Protein AF-A0A6V8CST9-F1 (afdb_monomer_lite)

Structure (mmCIF, N/CA/C/O backbone):
data_AF-A0A6V8CST9-F1
#
_entry.id   AF-A0A6V8CST9-F1
#
loop_
_atom_site.group_PDB
_atom_site.id
_atom_site.type_symbol
_atom_site.label_atom_id
_atom_site.label_alt_id
_atom_site.label_comp_id
_atom_site.label_asym_id
_atom_site.label_entity_id
_atom_site.label_seq_id
_atom_site.pdbx_PDB_ins_code
_atom_site.Cartn_x
_atom_site.Cartn_y
_atom_site.Cartn_z
_atom_site.occupancy
_atom_site.B_iso_or_equiv
_atom_site.auth_seq_id
_atom_site.auth_comp_id
_atom_site.auth_asym_id
_atom_site.auth_atom_id
_atom_site.pdbx_PDB_model_num
ATOM 1 N N . MET A 1 1 ? 40.196 6.735 122.587 1.00 48.06 1 MET A N 1
ATOM 2 C CA . MET A 1 1 ? 39.809 7.850 121.692 1.00 48.06 1 MET A CA 1
ATOM 3 C C . MET A 1 1 ? 38.686 8.6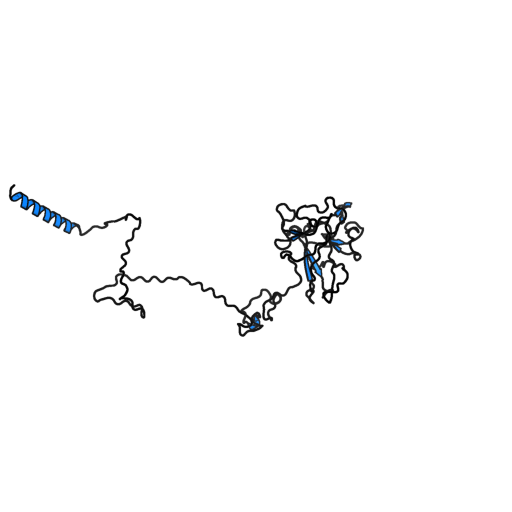22 122.361 1.00 48.06 1 MET A C 1
ATOM 5 O O . MET A 1 1 ? 37.731 8.008 122.813 1.00 48.06 1 MET A O 1
ATOM 9 N N . THR A 1 2 ? 38.865 9.926 122.544 1.00 44.16 2 THR A N 1
ATOM 10 C CA . THR A 1 2 ? 38.036 10.793 123.392 1.00 44.16 2 THR A CA 1
ATOM 11 C C . THR A 1 2 ? 36.624 11.016 122.828 1.00 44.16 2 THR A C 1
ATOM 13 O O . THR A 1 2 ? 36.423 11.112 121.614 1.00 44.16 2 THR A O 1
ATOM 16 N N . SER A 1 3 ? 35.656 11.134 123.746 1.00 54.56 3 SER A N 1
ATOM 17 C CA . SER A 1 3 ? 34.222 11.428 123.539 1.00 54.56 3 SER A CA 1
ATOM 18 C C . SER A 1 3 ? 33.942 12.682 122.678 1.00 54.56 3 SER A C 1
ATOM 20 O O . SER A 1 3 ? 32.888 12.801 122.057 1.00 54.56 3 SER A O 1
ATOM 22 N N . GLU A 1 4 ? 34.918 13.581 122.525 1.00 52.72 4 GLU A N 1
ATOM 23 C CA . GLU A 1 4 ? 34.834 14.741 121.624 1.00 52.72 4 GLU A CA 1
ATOM 24 C C . GLU A 1 4 ? 34.846 14.392 120.124 1.00 52.72 4 GLU A C 1
ATOM 26 O O . GLU A 1 4 ? 34.298 15.140 119.312 1.00 52.72 4 GLU A O 1
ATOM 31 N N . SER A 1 5 ? 35.423 13.252 119.730 1.00 52.09 5 SER A N 1
ATOM 32 C CA . SER A 1 5 ? 35.530 12.870 118.311 1.00 52.09 5 SER A CA 1
ATOM 33 C C . SER A 1 5 ? 34.214 12.351 117.717 1.00 52.09 5 SER A C 1
ATOM 35 O O . SER A 1 5 ? 33.948 12.566 116.539 1.00 52.09 5 SER A O 1
ATOM 37 N N . ILE A 1 6 ? 33.338 11.751 118.530 1.00 53.97 6 ILE A N 1
ATOM 38 C CA . ILE A 1 6 ? 32.062 11.171 118.071 1.00 53.97 6 ILE A CA 1
ATOM 39 C C . ILE A 1 6 ? 30.981 12.257 117.895 1.00 53.97 6 ILE A C 1
ATOM 41 O O . ILE A 1 6 ? 30.133 12.155 117.007 1.00 53.97 6 ILE A O 1
ATOM 45 N N . ASN A 1 7 ? 31.039 13.340 118.683 1.00 55.22 7 ASN A N 1
ATOM 46 C CA . ASN A 1 7 ? 30.091 14.458 118.589 1.00 55.22 7 ASN A CA 1
ATOM 47 C C . ASN A 1 7 ? 30.422 15.461 117.467 1.00 55.22 7 ASN A C 1
ATOM 49 O O . ASN A 1 7 ? 29.513 16.125 116.965 1.00 55.22 7 ASN A O 1
ATOM 53 N N . ARG A 1 8 ? 31.684 15.544 117.015 1.00 55.22 8 ARG A N 1
ATOM 54 C CA . ARG A 1 8 ? 32.046 16.303 115.803 1.00 55.22 8 ARG A CA 1
ATOM 55 C C . ARG A 1 8 ? 31.490 15.640 114.543 1.00 55.22 8 ARG A C 1
ATOM 57 O O . ARG A 1 8 ? 30.828 16.314 113.766 1.00 55.22 8 ARG A O 1
ATOM 64 N N . THR A 1 9 ? 31.639 14.325 114.391 1.00 56.34 9 THR A N 1
ATOM 65 C CA . THR A 1 9 ? 31.214 13.600 113.179 1.00 56.34 9 THR A CA 1
ATOM 66 C C . THR A 1 9 ? 29.699 13.662 112.941 1.00 56.34 9 THR A C 1
ATOM 68 O O . THR A 1 9 ? 29.263 13.861 111.808 1.00 56.34 9 THR A O 1
ATOM 71 N N . LYS A 1 10 ? 28.878 13.585 114.001 1.00 55.50 10 LYS A N 1
ATOM 72 C CA . LYS A 1 10 ? 27.409 13.696 113.888 1.00 55.50 10 LYS A CA 1
ATOM 73 C C . LYS A 1 10 ? 26.934 15.123 113.572 1.00 55.50 10 LYS A C 1
ATOM 75 O O . LYS A 1 10 ? 26.007 15.288 112.783 1.00 55.50 10 LYS A O 1
ATOM 80 N N . ARG A 1 11 ? 27.589 16.157 114.122 1.00 56.59 11 ARG A N 1
ATOM 81 C CA . ARG A 1 11 ? 27.298 17.570 113.796 1.00 56.59 11 ARG A CA 1
ATOM 82 C C . ARG A 1 11 ? 27.725 17.940 112.375 1.00 56.59 11 ARG A C 1
ATOM 84 O O . ARG A 1 11 ? 26.98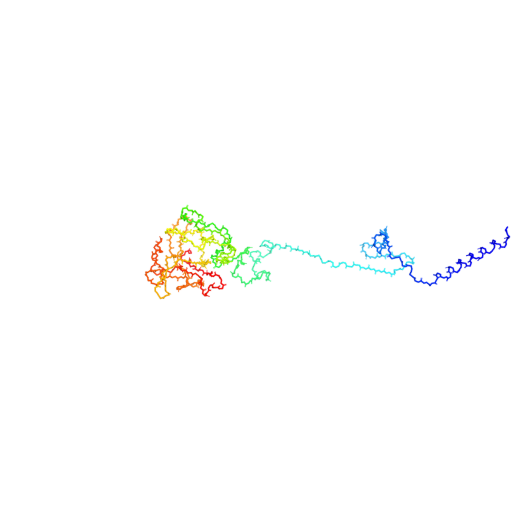2 18.645 111.702 1.00 56.59 11 ARG A O 1
ATOM 91 N N . THR A 1 12 ? 28.864 17.441 111.895 1.00 59.19 12 THR A N 1
ATOM 92 C CA . THR A 1 12 ? 29.314 17.683 110.515 1.00 59.19 12 THR A CA 1
ATOM 93 C C . THR A 1 12 ? 28.380 17.022 109.498 1.00 59.19 12 THR A C 1
ATOM 95 O O . THR A 1 12 ? 28.031 17.658 108.510 1.00 59.19 12 THR A O 1
ATOM 98 N N . MET A 1 13 ? 27.887 15.804 109.760 1.00 56.94 13 MET A N 1
ATOM 99 C CA . MET A 1 13 ? 26.934 15.143 108.855 1.00 56.94 13 MET A CA 1
ATOM 100 C C . MET A 1 13 ? 25.557 15.813 108.810 1.00 56.94 13 MET A C 1
ATOM 102 O O . MET A 1 13 ? 24.991 15.939 107.728 1.00 56.94 13 MET A O 1
ATOM 106 N N . ALA A 1 14 ? 25.037 16.304 109.939 1.00 57.44 14 ALA A N 1
ATOM 107 C CA . ALA A 1 14 ? 23.767 17.033 109.952 1.00 57.44 14 ALA A CA 1
ATOM 108 C C . ALA A 1 14 ? 23.860 18.378 109.206 1.00 57.44 14 ALA A C 1
ATOM 110 O O . ALA A 1 14 ? 22.944 18.732 108.469 1.00 57.44 14 ALA A O 1
ATOM 111 N N . ILE A 1 15 ? 24.978 19.105 109.334 1.00 67.56 15 ILE A N 1
ATOM 112 C CA . ILE A 1 15 ? 25.201 20.366 108.605 1.00 67.56 15 ILE A CA 1
ATOM 113 C C . ILE A 1 15 ? 25.351 20.111 107.099 1.00 67.56 15 ILE A C 1
ATOM 115 O O . ILE A 1 15 ? 24.770 20.849 106.309 1.00 67.56 15 ILE A O 1
ATOM 119 N N . VAL A 1 16 ? 26.054 19.044 106.696 1.00 65.94 16 VAL A N 1
ATOM 120 C CA . VAL A 1 16 ? 26.186 18.658 105.280 1.00 65.94 16 VAL A CA 1
ATOM 121 C C . VAL A 1 16 ? 24.835 18.251 104.683 1.00 65.94 16 VAL A C 1
ATOM 123 O O . VAL A 1 16 ? 24.501 18.737 103.609 1.00 65.94 16 VAL A O 1
ATOM 126 N N . LEU A 1 17 ? 24.018 17.444 105.376 1.00 60.03 17 LEU A N 1
ATOM 127 C CA . LEU A 1 17 ? 22.679 17.073 104.887 1.00 60.03 17 LEU A CA 1
ATOM 128 C C . LEU A 1 17 ? 21.719 18.268 104.821 1.00 60.03 17 LEU A C 1
ATOM 130 O O . LEU A 1 17 ? 20.927 18.366 103.889 1.00 60.03 17 LEU A O 1
ATOM 134 N N . THR A 1 18 ? 21.799 19.190 105.782 1.00 64.62 18 THR A N 1
ATOM 135 C CA . THR A 1 18 ? 20.939 20.382 105.801 1.00 64.62 18 THR A CA 1
ATOM 136 C C . THR A 1 18 ? 21.358 21.376 104.713 1.00 64.62 18 THR A C 1
ATOM 138 O O . THR A 1 18 ? 20.489 21.921 104.041 1.00 64.62 18 THR A O 1
ATOM 141 N N . MET A 1 19 ? 22.664 21.553 104.449 1.00 59.41 19 MET A N 1
ATOM 142 C CA . MET A 1 19 ? 23.135 22.299 103.271 1.00 59.41 19 MET A CA 1
ATOM 143 C C . MET A 1 19 ? 22.729 21.620 101.957 1.00 59.41 19 MET A C 1
ATOM 145 O O . MET A 1 19 ? 22.336 22.323 101.037 1.00 59.41 19 MET A O 1
ATOM 149 N N . LEU A 1 20 ? 22.761 20.285 101.878 1.00 54.06 20 LEU A N 1
ATOM 150 C CA . LEU A 1 20 ? 22.363 19.530 100.683 1.00 54.06 20 LEU A CA 1
ATOM 151 C C . LEU A 1 20 ? 20.861 19.662 100.373 1.00 54.06 20 LEU A C 1
ATOM 153 O O . LEU A 1 20 ? 20.488 19.747 99.209 1.00 54.06 20 LEU A O 1
ATOM 157 N N . MET A 1 21 ? 19.998 19.732 101.393 1.00 59.66 21 MET A N 1
ATOM 158 C CA . MET A 1 21 ? 18.563 19.990 101.193 1.00 59.66 21 MET A CA 1
ATOM 159 C C . MET A 1 21 ? 18.255 21.467 100.891 1.00 59.66 21 MET A C 1
ATOM 161 O O . MET A 1 21 ? 17.307 21.749 100.164 1.00 59.66 21 MET A O 1
ATOM 165 N N . LEU A 1 22 ? 19.061 22.411 101.393 1.00 54.25 22 LEU A N 1
ATOM 166 C CA . LEU A 1 22 ? 18.908 23.849 101.119 1.00 54.25 22 LEU A CA 1
ATOM 167 C C . LEU A 1 22 ? 19.475 24.292 99.757 1.00 54.25 22 LEU A C 1
ATOM 169 O O . LEU A 1 22 ? 19.046 25.326 99.255 1.00 54.25 22 LEU A O 1
ATOM 173 N N . THR A 1 23 ? 20.387 23.531 99.139 1.00 54.75 23 THR A N 1
ATOM 174 C CA . THR A 1 23 ? 20.917 23.810 97.785 1.00 54.75 23 THR A CA 1
ATOM 175 C C . THR A 1 23 ? 20.200 23.057 96.662 1.00 54.75 23 THR A C 1
ATOM 177 O O . THR A 1 23 ? 20.477 23.310 95.493 1.00 54.75 23 THR A O 1
ATOM 180 N N . MET A 1 24 ? 19.258 22.163 96.982 1.00 55.84 24 MET A N 1
ATOM 181 C CA . MET A 1 24 ? 18.428 21.470 95.983 1.00 55.84 24 MET A CA 1
ATOM 182 C C . MET A 1 24 ? 17.217 22.285 95.505 1.00 55.84 24 MET A C 1
ATOM 184 O O . MET A 1 24 ? 16.547 21.896 94.551 1.00 55.84 24 MET A O 1
ATOM 188 N N . GLY A 1 25 ? 16.965 23.450 96.104 1.00 55.19 25 GLY A N 1
ATOM 189 C CA . GLY A 1 25 ? 16.142 24.488 95.496 1.00 55.19 25 GLY A CA 1
ATOM 190 C C . GLY A 1 25 ? 17.010 25.370 94.603 1.00 55.19 25 GLY A C 1
ATOM 191 O O . GLY A 1 25 ? 17.873 26.072 95.116 1.00 55.19 25 GLY A O 1
ATOM 192 N N . LEU A 1 26 ? 16.725 25.380 93.296 1.00 46.31 26 LEU A N 1
ATOM 193 C CA . LEU A 1 26 ? 17.373 26.175 92.238 1.00 46.31 26 LEU A CA 1
ATOM 194 C C . LEU A 1 26 ? 18.657 25.565 91.646 1.00 46.31 26 LEU A C 1
ATOM 196 O O . LEU A 1 26 ? 19.763 26.031 91.893 1.00 46.31 26 LEU A O 1
ATOM 200 N N . SER A 1 27 ? 18.523 24.604 90.735 1.00 39.34 27 SER A N 1
ATOM 201 C CA . SER A 1 27 ? 19.114 24.754 89.395 1.00 39.34 27 SER A CA 1
ATOM 202 C C . SER A 1 27 ? 18.738 23.601 88.476 1.00 39.34 27 SER A C 1
ATOM 204 O O . SER A 1 27 ? 18.463 22.478 88.883 1.00 39.34 27 SER A O 1
ATOM 206 N N . GLN A 1 28 ? 18.647 23.985 87.214 1.00 33.75 28 GLN A N 1
ATOM 207 C CA . GLN A 1 28 ? 18.169 23.236 86.076 1.00 33.75 28 GLN A CA 1
ATOM 208 C C . GLN A 1 28 ? 19.079 22.055 85.718 1.00 33.75 28 GLN A C 1
ATOM 210 O O . GLN A 1 28 ? 20.279 22.071 85.977 1.00 33.75 28 GLN A O 1
ATOM 215 N N . ALA A 1 29 ? 18.477 21.121 84.981 1.00 34.50 29 ALA A N 1
ATOM 216 C CA . ALA A 1 29 ? 19.130 20.238 84.022 1.00 34.50 29 ALA A CA 1
ATOM 217 C C . ALA A 1 29 ? 20.078 19.172 84.598 1.00 34.50 29 ALA A C 1
ATOM 219 O O . ALA A 1 29 ? 21.288 19.201 84.393 1.00 34.50 29 ALA A O 1
ATOM 220 N N . ALA A 1 30 ? 19.499 18.112 85.167 1.00 32.28 30 ALA A N 1
ATOM 221 C CA . ALA A 1 30 ? 20.070 16.787 84.941 1.00 32.28 30 ALA A CA 1
ATOM 222 C C . ALA A 1 30 ? 19.689 16.356 83.514 1.00 32.28 30 ALA A C 1
ATOM 224 O O . ALA A 1 30 ? 18.618 15.804 83.272 1.00 32.28 30 ALA A O 1
ATOM 225 N N . SER A 1 31 ? 20.547 16.687 82.548 1.00 34.91 31 SER A N 1
ATOM 226 C CA . SER A 1 31 ? 20.454 16.184 81.180 1.00 34.91 31 SER A CA 1
ATOM 227 C C . SER A 1 31 ? 20.944 14.735 81.143 1.00 34.91 31 SER A C 1
ATOM 229 O O . SER A 1 31 ? 22.144 14.483 81.261 1.00 34.91 31 SER A O 1
ATOM 231 N N . VAL A 1 32 ? 20.033 13.781 80.965 1.00 38.66 32 VAL A N 1
ATOM 232 C CA . VAL A 1 32 ? 20.377 12.406 80.577 1.00 38.66 32 VAL A CA 1
ATOM 233 C C . VAL A 1 32 ? 20.316 12.360 79.055 1.00 38.66 32 VAL A C 1
ATOM 235 O O . VAL A 1 32 ? 19.235 12.369 78.478 1.00 38.66 32 VAL A O 1
ATOM 238 N N . SER A 1 33 ? 21.473 12.407 78.395 1.00 44.94 33 SER A N 1
ATOM 239 C CA . SER A 1 33 ? 21.559 12.588 76.942 1.00 44.94 33 SER A CA 1
ATOM 240 C C . SER A 1 33 ? 21.882 11.322 76.148 1.00 44.94 33 SER A C 1
ATOM 242 O O . SER A 1 33 ? 22.157 11.446 74.963 1.00 44.94 33 SER A O 1
ATOM 244 N N . THR A 1 34 ? 21.843 10.112 76.722 1.00 44.41 34 THR A N 1
ATOM 245 C CA . THR A 1 34 ? 21.913 8.860 75.931 1.00 44.41 34 THR A CA 1
ATOM 246 C C . THR A 1 34 ? 21.569 7.609 76.749 1.00 44.41 34 THR A C 1
ATOM 248 O O . THR A 1 34 ? 22.134 7.379 77.815 1.00 44.41 34 THR A O 1
ATOM 251 N N . TYR A 1 35 ? 20.694 6.758 76.205 1.00 45.81 35 TYR A N 1
ATOM 252 C CA . TYR A 1 35 ? 20.536 5.351 76.597 1.00 45.81 35 TYR A CA 1
ATOM 253 C C . TYR A 1 35 ? 21.259 4.450 75.579 1.00 45.81 35 TYR A C 1
ATOM 255 O O . TYR A 1 35 ? 21.426 4.826 74.417 1.00 45.81 35 TYR A O 1
ATOM 263 N N . SER A 1 36 ? 21.700 3.257 75.995 1.00 50.22 36 SER A N 1
ATOM 264 C CA . SER A 1 36 ? 22.625 2.377 75.249 1.00 50.22 36 SER A CA 1
ATOM 265 C C . SER A 1 36 ? 22.061 1.708 73.981 1.00 50.22 36 SER A C 1
ATOM 267 O O . SER A 1 36 ? 22.698 0.813 73.433 1.00 50.22 36 SER A O 1
ATOM 269 N N . ASN A 1 37 ? 20.896 2.135 73.493 1.00 50.56 37 ASN A N 1
ATOM 270 C CA . ASN A 1 37 ? 20.314 1.744 72.204 1.00 50.56 37 ASN A CA 1
ATOM 271 C C . ASN A 1 37 ? 19.915 2.947 71.316 1.00 50.56 37 ASN A C 1
ATOM 273 O O . ASN A 1 37 ? 19.242 2.759 70.307 1.00 50.56 37 ASN A O 1
ATOM 277 N N . GLY A 1 38 ? 20.347 4.172 71.647 1.00 48.84 38 GLY A N 1
ATOM 278 C CA . GLY A 1 38 ? 20.251 5.324 70.739 1.00 48.84 38 GLY A CA 1
ATOM 279 C C . GLY A 1 38 ? 18.854 5.931 70.552 1.00 48.84 38 GLY A C 1
ATOM 280 O O . GLY A 1 38 ? 18.648 6.669 69.594 1.00 48.84 38 GLY A O 1
ATOM 281 N N . GLN A 1 39 ? 17.903 5.669 71.449 1.00 43.84 39 GLN A N 1
ATOM 282 C CA . GLN A 1 39 ? 16.589 6.329 71.463 1.00 43.84 39 GLN A CA 1
ATOM 283 C C . GLN A 1 39 ? 16.514 7.338 72.624 1.00 43.84 39 GLN A C 1
ATOM 285 O O . GLN A 1 39 ? 17.000 7.070 73.723 1.00 43.84 39 GLN A O 1
ATOM 290 N N . SER A 1 40 ? 15.919 8.513 72.382 1.00 43.75 40 SER A N 1
ATOM 291 C CA . SER A 1 40 ? 15.806 9.623 73.347 1.00 43.75 40 SER A CA 1
ATOM 292 C C . SER A 1 40 ? 14.411 9.752 73.974 1.00 43.75 40 SER A C 1
ATOM 294 O O . SER A 1 40 ? 14.029 10.843 74.396 1.00 43.75 40 SER A O 1
ATOM 296 N N . GLN A 1 41 ? 13.625 8.673 74.008 1.00 39.59 41 GLN A N 1
ATOM 297 C CA . GLN A 1 41 ? 12.254 8.703 74.514 1.00 39.59 41 GLN A CA 1
ATOM 298 C C . GLN A 1 41 ? 11.956 7.451 75.347 1.00 39.59 41 GLN A C 1
ATOM 300 O O . GLN A 1 41 ? 12.183 6.332 74.898 1.00 39.59 41 GLN A O 1
ATOM 305 N N . ALA A 1 42 ? 11.442 7.654 76.561 1.00 44.22 42 ALA A N 1
ATOM 306 C CA . ALA A 1 42 ? 10.754 6.629 77.335 1.00 44.22 42 ALA A CA 1
ATOM 307 C C . ALA A 1 42 ? 9.256 6.939 77.252 1.00 44.22 42 ALA A C 1
ATOM 309 O O . ALA A 1 42 ? 8.823 8.007 77.683 1.00 44.22 42 ALA A O 1
ATOM 310 N N . ILE A 1 43 ? 8.482 6.033 76.661 1.00 40.53 43 ILE A N 1
ATOM 311 C CA . ILE A 1 43 ? 7.022 6.079 76.704 1.00 40.53 43 ILE A CA 1
ATOM 312 C C . ILE A 1 43 ? 6.620 5.262 77.931 1.00 40.53 43 ILE A C 1
ATOM 314 O O . ILE A 1 43 ? 6.881 4.063 77.989 1.00 40.53 43 ILE A O 1
ATOM 318 N N . VAL A 1 44 ? 6.053 5.924 78.940 1.00 39.59 44 VAL A N 1
ATOM 319 C CA . VAL A 1 44 ? 5.342 5.237 80.022 1.00 39.59 44 VAL A CA 1
ATOM 320 C C . VAL A 1 44 ? 3.910 5.082 79.540 1.00 39.59 44 VAL A C 1
ATOM 322 O O . VAL A 1 44 ? 3.134 6.034 79.565 1.00 39.59 44 VAL A O 1
ATOM 325 N N . GLU A 1 45 ? 3.597 3.899 79.030 1.00 40.75 45 GLU A N 1
ATOM 326 C CA . GLU A 1 45 ? 2.242 3.521 78.656 1.00 40.75 45 GLU A CA 1
ATOM 327 C C . GLU A 1 45 ? 1.527 3.011 79.912 1.00 40.75 45 GLU A C 1
ATOM 329 O O . GLU A 1 45 ? 1.979 2.069 80.567 1.00 40.75 45 GLU A O 1
ATOM 334 N N . LEU A 1 46 ? 0.452 3.698 80.302 1.00 39.25 46 LEU A N 1
ATOM 335 C CA . LEU A 1 46 ? -0.458 3.222 81.339 1.00 39.25 46 LEU A CA 1
ATOM 336 C C . LEU A 1 46 ? -1.379 2.187 80.692 1.00 39.25 46 LEU A C 1
ATOM 338 O O . LEU A 1 46 ? -2.423 2.526 80.140 1.00 39.25 46 LEU A O 1
ATOM 342 N N . ASP A 1 47 ? -0.952 0.931 80.740 1.00 43.25 47 ASP A N 1
ATOM 343 C CA . ASP A 1 47 ? -1.688 -0.223 80.227 1.00 43.25 47 ASP A CA 1
ATOM 344 C C . ASP A 1 47 ? -2.808 -0.627 81.208 1.00 43.25 47 ASP A C 1
ATOM 346 O O . ASP A 1 47 ? -2.728 -1.645 81.890 1.00 43.25 47 ASP A O 1
ATOM 350 N N . ASP A 1 48 ? -3.813 0.243 81.365 1.00 47.47 48 ASP A N 1
ATOM 351 C CA . ASP A 1 48 ? -5.168 -0.147 81.785 1.00 47.47 48 ASP A CA 1
ATOM 352 C C . ASP A 1 48 ? -6.194 0.940 81.405 1.00 47.47 48 ASP A C 1
ATOM 354 O O . ASP A 1 48 ? -6.723 1.682 82.237 1.00 47.47 48 ASP A O 1
ATOM 358 N N . SER A 1 49 ? -6.477 1.070 80.106 1.00 46.59 49 SER A N 1
ATOM 359 C CA . SER A 1 49 ? -7.520 1.972 79.594 1.00 46.59 49 SER A CA 1
ATOM 360 C C . SER A 1 49 ? -8.931 1.377 79.687 1.00 46.59 49 SER A C 1
ATOM 362 O O . SER A 1 49 ? -9.873 1.944 79.129 1.00 46.59 49 SER A O 1
ATOM 364 N N . SER A 1 50 ? -9.100 0.217 80.329 1.00 48.84 50 SER A N 1
ATOM 365 C CA . SER A 1 50 ? -10.328 -0.571 80.191 1.00 48.84 50 SER A CA 1
ATOM 366 C C . SER A 1 50 ? -11.536 0.014 80.936 1.00 48.84 50 SER A C 1
ATOM 368 O O . SER A 1 50 ? -12.666 -0.358 80.630 1.00 48.84 50 SER A O 1
ATOM 370 N N . ASN A 1 51 ? -11.335 0.984 81.839 1.00 48.91 51 ASN A N 1
ATOM 371 C CA . ASN A 1 51 ? -12.405 1.494 82.708 1.00 48.91 51 ASN A CA 1
ATOM 372 C C . ASN A 1 51 ? -12.776 2.979 82.526 1.00 48.91 51 ASN A C 1
ATOM 374 O O . ASN A 1 51 ? -13.616 3.472 83.276 1.00 48.91 51 ASN A O 1
ATOM 378 N N . TYR A 1 52 ? -12.209 3.697 81.547 1.00 48.72 52 TYR A N 1
ATOM 379 C CA . TYR A 1 52 ? -12.423 5.156 81.413 1.00 48.72 52 TYR A CA 1
ATOM 380 C C . TYR A 1 52 ? -13.020 5.616 80.076 1.00 48.72 52 TYR A C 1
ATOM 382 O O . TYR A 1 52 ? -13.124 6.818 79.833 1.00 48.72 52 TYR A O 1
ATOM 390 N N . LEU A 1 53 ? -13.423 4.684 79.211 1.00 49.88 53 LEU A N 1
ATOM 391 C CA . LEU A 1 53 ? -13.980 4.978 77.891 1.00 49.88 53 LEU A CA 1
ATOM 392 C C . LEU A 1 53 ? -15.475 4.649 77.850 1.00 49.88 53 LEU A C 1
ATOM 394 O O . LEU A 1 53 ? -15.861 3.481 77.829 1.00 49.88 53 LEU A O 1
ATOM 398 N N . ASP A 1 54 ? -16.321 5.678 77.773 1.00 51.53 54 ASP A N 1
ATOM 399 C CA . ASP A 1 54 ? -17.692 5.511 77.289 1.00 51.53 54 ASP A CA 1
ATOM 400 C C . ASP A 1 54 ? -17.681 5.503 75.752 1.00 51.53 54 ASP A C 1
ATOM 402 O O . ASP A 1 54 ? -17.575 6.543 75.096 1.00 51.53 54 ASP A O 1
ATOM 406 N N . SER A 1 55 ? -17.808 4.306 75.176 1.00 53.81 55 SER A N 1
ATOM 407 C CA . SER A 1 55 ? -17.844 4.077 73.723 1.00 53.81 55 SER A CA 1
ATOM 408 C C . SER A 1 55 ? -19.065 4.676 73.012 1.00 53.81 55 SER A C 1
ATOM 410 O O . SER A 1 55 ? -19.101 4.681 71.783 1.00 53.81 55 SER A O 1
ATOM 412 N N . THR A 1 56 ? -20.052 5.196 73.750 1.00 52.97 56 THR A N 1
ATOM 413 C CA . THR A 1 56 ? -21.288 5.746 73.175 1.00 52.97 56 THR A CA 1
ATOM 414 C C . THR A 1 56 ? -21.256 7.270 73.075 1.00 52.97 56 THR A C 1
ATOM 416 O O . THR A 1 56 ? -21.760 7.827 72.102 1.00 52.97 56 THR A O 1
ATOM 419 N N . SER A 1 57 ? -20.660 7.962 74.052 1.00 55.84 57 SER A N 1
ATOM 420 C CA . SER A 1 57 ? -20.612 9.435 74.079 1.00 55.84 57 SER A CA 1
ATOM 421 C C . SER A 1 57 ? -19.219 10.028 73.849 1.00 55.84 57 SER A C 1
ATOM 423 O O . SER A 1 57 ? -19.103 11.234 73.631 1.00 55.84 57 SER A O 1
ATOM 425 N N . GLY A 1 58 ? -18.160 9.210 73.900 1.00 52.09 58 GLY A N 1
ATOM 426 C CA . GLY A 1 58 ? -16.773 9.670 73.785 1.00 52.09 58 GLY A CA 1
ATOM 427 C C . GLY A 1 58 ? -16.311 10.547 74.956 1.00 52.09 58 GLY A C 1
ATOM 428 O O . GLY A 1 58 ? -15.288 11.221 74.847 1.00 52.09 58 GLY A O 1
ATOM 429 N N . SER A 1 59 ? -17.062 10.577 76.062 1.00 52.09 59 SER A N 1
ATOM 430 C CA . SER A 1 59 ? -16.713 11.348 77.254 1.00 52.09 59 SER A CA 1
ATOM 431 C C . SER A 1 59 ? -15.835 10.533 78.212 1.00 52.09 59 SER A C 1
ATOM 433 O O . SER A 1 59 ? -15.976 9.317 78.328 1.00 52.09 59 SER A O 1
ATOM 435 N N . ILE A 1 60 ? -14.905 11.213 78.890 1.00 56.59 60 ILE A N 1
ATOM 436 C CA . ILE A 1 60 ? -14.019 10.632 79.908 1.00 56.59 60 ILE A CA 1
ATOM 437 C C . ILE A 1 60 ? -14.407 11.250 81.252 1.00 56.59 60 ILE A C 1
ATOM 439 O O . ILE A 1 60 ? -14.400 12.475 81.394 1.00 56.59 60 ILE A O 1
ATOM 443 N N . LEU A 1 61 ? -14.758 10.414 82.234 1.00 55.16 61 LEU A N 1
ATOM 444 C CA . LEU A 1 61 ? -15.079 10.856 83.592 1.00 55.16 61 LEU A CA 1
ATOM 445 C C . LEU A 1 61 ? -13.829 10.752 84.473 1.00 55.16 61 LEU A C 1
ATOM 447 O O . LEU A 1 61 ? -13.256 9.671 84.605 1.00 55.16 61 LEU A O 1
ATOM 451 N N . LEU A 1 62 ? -13.415 11.861 85.087 1.00 54.62 62 LEU A N 1
ATOM 452 C CA . LEU A 1 62 ? -12.271 11.886 86.001 1.00 54.62 62 LEU A CA 1
ATOM 453 C C . LEU A 1 62 ? -12.729 11.795 87.466 1.00 54.62 62 LEU A C 1
ATOM 455 O O . LEU A 1 62 ? -13.750 12.396 87.811 1.00 54.62 62 LEU A O 1
ATOM 459 N N . PRO A 1 63 ? -11.991 11.082 88.337 1.00 57.88 63 PRO A N 1
ATOM 460 C CA . PRO A 1 63 ? -12.247 11.073 89.776 1.00 57.88 63 PRO A CA 1
ATOM 461 C C . PRO A 1 63 ? -12.124 12.466 90.415 1.00 57.88 63 PRO A C 1
ATOM 463 O O . PRO A 1 63 ? -11.412 13.344 89.925 1.00 57.88 63 PRO A O 1
ATOM 466 N N . GLU A 1 64 ? -12.804 12.664 91.544 1.00 50.41 64 GLU A N 1
ATOM 467 C CA . GLU A 1 64 ? -12.817 13.942 92.262 1.00 50.41 64 GLU A CA 1
ATOM 468 C C . GLU A 1 64 ? -11.405 14.300 92.775 1.00 50.41 64 GLU A C 1
ATOM 470 O O . GLU A 1 64 ? -10.803 13.547 93.539 1.00 50.41 64 GLU A O 1
ATOM 475 N N . GLY A 1 65 ? -10.867 15.449 92.343 1.00 60.50 65 GLY A N 1
ATOM 476 C CA . GLY A 1 65 ? -9.530 15.939 92.719 1.00 60.50 65 GLY A CA 1
ATOM 477 C C . GLY A 1 65 ? -8.455 15.862 91.623 1.00 60.50 65 GLY A C 1
ATOM 478 O O . GLY A 1 65 ? -7.381 16.436 91.800 1.00 60.50 65 GLY A O 1
ATOM 479 N N . GLU A 1 66 ? -8.738 15.230 90.483 1.00 56.31 66 GLU A N 1
ATOM 480 C CA . GLU A 1 66 ? -7.857 15.202 89.305 1.00 56.31 66 GLU A CA 1
ATOM 481 C C . GLU A 1 66 ? -8.096 16.430 88.397 1.00 56.31 66 GLU A C 1
ATOM 483 O O . GLU A 1 66 ? -9.216 16.930 88.281 1.00 56.31 66 GLU A O 1
ATOM 488 N N . THR A 1 67 ? -7.052 16.933 87.723 1.00 52.91 67 THR A N 1
ATOM 489 C CA . THR A 1 67 ? -7.168 18.034 86.741 1.00 52.91 67 THR A CA 1
ATOM 490 C C . THR A 1 67 ? -6.484 17.670 85.425 1.00 52.91 67 THR A C 1
ATOM 492 O O . THR A 1 67 ? -5.333 17.240 85.412 1.00 52.91 67 THR A O 1
ATOM 495 N N . VAL A 1 68 ? -7.184 17.866 84.300 1.00 53.69 68 VAL A N 1
ATOM 496 C CA . VAL A 1 68 ? -6.622 17.663 82.954 1.00 53.69 68 VAL A CA 1
ATOM 497 C C . VAL A 1 68 ? -5.560 18.726 82.697 1.00 53.69 68 VAL A C 1
ATOM 499 O O . VAL A 1 68 ? -5.884 19.905 82.560 1.00 53.69 68 VAL A O 1
ATOM 502 N N . ASN A 1 69 ? -4.293 18.323 82.619 1.00 52.34 69 ASN A N 1
ATOM 503 C CA . ASN A 1 69 ? -3.191 19.237 82.311 1.00 52.34 69 ASN A CA 1
ATOM 504 C C . ASN A 1 69 ? -2.940 19.388 80.797 1.00 52.34 69 ASN A C 1
ATOM 506 O O . ASN A 1 69 ? -2.419 20.417 80.372 1.00 52.34 69 ASN A O 1
ATOM 510 N N . ALA A 1 70 ? -3.348 18.411 79.982 1.00 45.41 70 ALA A N 1
ATOM 511 C CA . ALA A 1 70 ? -3.375 18.478 78.525 1.00 45.41 70 ALA A CA 1
ATOM 512 C C . ALA A 1 70 ? -4.351 17.436 77.952 1.00 45.41 70 ALA A C 1
ATOM 514 O O . ALA A 1 70 ? -4.473 16.334 78.480 1.00 45.41 70 ALA A O 1
ATOM 515 N N . ALA A 1 71 ? -5.010 17.772 76.843 1.00 48.62 71 ALA A N 1
ATOM 516 C CA . ALA A 1 71 ? -5.760 16.833 76.013 1.00 48.62 71 ALA A CA 1
ATOM 517 C C . ALA A 1 71 ? -5.346 17.046 74.552 1.00 48.62 71 ALA A C 1
ATOM 519 O O . ALA A 1 71 ? -5.268 18.186 74.094 1.00 48.62 71 ALA A O 1
ATOM 520 N N . ALA A 1 72 ? -5.064 15.964 73.828 1.00 43.50 72 ALA A N 1
ATOM 521 C CA . ALA A 1 72 ? -4.726 16.007 72.410 1.00 43.50 72 ALA A CA 1
ATOM 522 C C . ALA A 1 72 ? -5.594 15.002 71.645 1.00 43.50 72 ALA A C 1
ATOM 524 O O . ALA A 1 72 ? -5.722 13.851 72.051 1.00 43.50 72 ALA A O 1
ATOM 525 N N . MET A 1 73 ? -6.182 15.449 70.535 1.00 44.53 73 MET A N 1
ATOM 526 C CA . MET A 1 73 ? -6.934 14.618 69.596 1.00 44.53 73 MET A CA 1
ATOM 527 C C . MET A 1 73 ? -6.146 14.559 68.290 1.00 44.53 73 MET A C 1
ATOM 529 O O . MET A 1 73 ? -5.871 15.596 67.687 1.00 44.53 73 MET A O 1
ATOM 533 N N . VAL A 1 74 ? -5.787 13.358 67.846 1.00 44.12 74 VAL A N 1
ATOM 534 C CA . VAL A 1 74 ? -5.168 13.151 66.533 1.00 44.12 74 VAL A CA 1
ATOM 535 C C . VAL A 1 74 ? -6.263 12.700 65.574 1.00 44.12 74 VAL A C 1
ATOM 537 O O . VAL A 1 74 ? -6.699 11.553 65.614 1.00 44.12 74 VAL A O 1
ATOM 540 N N . VAL A 1 75 ? -6.740 13.615 64.728 1.00 44.28 75 VAL A N 1
ATOM 541 C CA . VAL A 1 75 ? -7.671 13.293 63.638 1.00 44.28 75 VAL A CA 1
ATOM 542 C C . VAL A 1 75 ? -6.841 12.901 62.422 1.00 44.28 75 VAL A C 1
ATOM 544 O O . VAL A 1 75 ? -6.235 13.753 61.776 1.00 44.28 75 VAL A O 1
ATOM 547 N N . GLY A 1 76 ? -6.782 11.606 62.116 1.00 39.88 76 GLY A N 1
ATOM 548 C CA . GLY A 1 76 ? -6.176 11.133 60.875 1.00 39.88 76 GLY A CA 1
ATOM 549 C C . GLY A 1 76 ? -7.044 11.527 59.680 1.00 39.88 76 GLY A C 1
ATOM 550 O O . GLY A 1 76 ? -8.138 11.000 59.518 1.00 39.88 76 GLY A O 1
ATOM 551 N N . THR A 1 77 ? -6.565 12.434 58.829 1.00 47.84 77 THR A N 1
ATOM 552 C CA . THR A 1 77 ? -7.218 12.805 57.560 1.00 47.84 77 THR A CA 1
ATOM 553 C C . THR A 1 77 ? -6.715 11.936 56.405 1.00 47.84 77 THR A C 1
ATOM 555 O O . THR A 1 77 ? -6.347 12.453 55.349 1.00 47.84 77 THR A O 1
ATOM 558 N N . GLN A 1 78 ? -6.624 10.619 56.603 1.00 41.84 78 GLN A N 1
ATOM 559 C CA . GLN A 1 78 ? -6.382 9.732 55.468 1.00 41.84 78 GLN A CA 1
ATOM 560 C C . GLN A 1 78 ? -7.649 9.723 54.613 1.00 41.84 78 GLN A C 1
ATOM 562 O O . GLN A 1 78 ? -8.721 9.347 55.084 1.00 41.84 78 GLN A O 1
ATOM 567 N N . TYR A 1 79 ? -7.533 10.197 53.374 1.00 45.09 79 TYR A N 1
ATOM 568 C CA . TYR A 1 79 ? -8.568 9.976 52.378 1.00 45.09 79 TYR A CA 1
ATOM 569 C C . TYR A 1 79 ? -8.546 8.488 52.016 1.00 45.09 79 TYR A C 1
ATOM 571 O O . TYR A 1 79 ? -7.486 7.890 51.834 1.00 45.09 79 TYR A O 1
ATOM 579 N N . LEU A 1 80 ? -9.726 7.883 51.978 1.00 43.19 80 LEU A N 1
ATOM 580 C CA . LEU A 1 80 ? -9.936 6.529 51.492 1.00 43.19 80 LEU A CA 1
ATOM 581 C C . LEU A 1 80 ? -10.319 6.689 50.018 1.00 43.19 80 LEU A C 1
ATOM 583 O O . LEU A 1 80 ? -11.400 7.197 49.725 1.00 43.19 80 LEU A O 1
ATOM 587 N N . GLU A 1 81 ? -9.420 6.347 49.094 1.00 41.50 81 GLU A N 1
ATOM 588 C CA . GLU A 1 81 ? -9.797 6.208 47.684 1.00 41.50 81 GLU A CA 1
ATOM 589 C C . GLU A 1 81 ? -10.705 4.981 47.568 1.00 41.50 81 GLU A C 1
ATOM 591 O O . GLU A 1 81 ? -10.265 3.838 47.682 1.00 41.50 81 GLU A O 1
ATOM 596 N N . TYR A 1 82 ? -12.004 5.234 47.423 1.00 38.03 82 TYR A N 1
ATOM 597 C CA . TYR A 1 82 ? -12.979 4.231 47.025 1.00 38.03 82 TYR A CA 1
ATOM 598 C C . TYR A 1 82 ? -13.044 4.251 45.500 1.00 38.03 82 TYR A C 1
ATOM 600 O O . TYR A 1 82 ? -13.666 5.140 44.920 1.00 38.03 82 TYR A O 1
ATOM 608 N N . ASP A 1 83 ? -12.357 3.310 44.858 1.00 35.62 83 ASP A N 1
ATOM 609 C CA . ASP A 1 83 ? -12.503 3.088 43.422 1.00 35.62 83 ASP A CA 1
ATOM 610 C C . ASP A 1 83 ? -13.767 2.240 43.213 1.00 35.62 83 ASP A C 1
ATOM 612 O O . ASP A 1 83 ? -13.805 1.059 43.573 1.00 35.62 83 ASP A O 1
ATOM 616 N N . ASN A 1 84 ? -14.843 2.871 42.732 1.00 49.66 84 ASN A N 1
ATOM 617 C CA . ASN A 1 84 ? -16.084 2.183 42.390 1.00 49.66 84 ASN A CA 1
ATOM 618 C C . ASN A 1 84 ? -16.136 1.952 40.882 1.00 49.66 84 ASN A C 1
ATOM 620 O O . ASN A 1 84 ? -16.205 2.903 40.104 1.00 49.66 84 ASN A O 1
ATOM 624 N N . TYR A 1 85 ? -16.159 0.688 40.473 1.00 45.09 85 TYR A N 1
ATOM 625 C CA . TYR A 1 85 ? -16.387 0.312 39.084 1.00 45.09 85 TYR A CA 1
ATOM 626 C C . TYR A 1 85 ? -17.881 0.068 38.874 1.00 45.09 85 TYR A C 1
ATOM 628 O O . TYR A 1 85 ? -18.363 -1.058 39.007 1.00 45.09 85 TYR A O 1
ATOM 636 N N . ASP A 1 86 ? -18.617 1.120 38.519 1.00 56.06 86 ASP A N 1
ATOM 637 C CA . ASP A 1 86 ? -20.008 0.983 38.092 1.00 56.06 86 ASP A CA 1
ATOM 638 C C . ASP A 1 86 ? -20.054 0.562 36.618 1.00 56.06 86 ASP A C 1
ATOM 640 O O . ASP A 1 86 ? -19.672 1.307 35.713 1.00 56.06 86 ASP A O 1
ATOM 644 N N . ARG A 1 87 ? -20.521 -0.664 36.362 1.00 57.00 87 ARG A N 1
ATOM 645 C CA . ARG A 1 87 ? -20.750 -1.159 35.002 1.00 57.00 87 ARG A CA 1
ATOM 646 C C . ARG A 1 87 ? -22.155 -0.774 34.541 1.00 57.00 87 ARG A C 1
ATOM 648 O O . ARG A 1 87 ? -23.153 -1.339 34.993 1.00 57.00 87 ARG A O 1
ATOM 655 N N . TYR A 1 88 ? -22.214 0.150 33.591 1.00 62.59 88 TYR A N 1
ATOM 656 C CA . TYR A 1 88 ? -23.441 0.510 32.894 1.00 62.59 88 TYR A CA 1
ATOM 657 C C . TYR A 1 88 ? -23.612 -0.374 31.650 1.00 62.59 88 TYR A C 1
ATOM 659 O O . TYR A 1 88 ? -22.731 -0.455 30.798 1.00 62.59 88 TYR A O 1
ATOM 667 N N . ASP A 1 89 ? -24.735 -1.077 31.586 1.00 64.56 89 ASP A N 1
ATOM 668 C CA . ASP A 1 89 ? -25.197 -1.930 30.493 1.00 64.56 89 ASP A CA 1
ATOM 669 C C . ASP A 1 89 ? -26.624 -1.468 30.146 1.00 64.56 89 ASP A C 1
ATOM 671 O O . ASP A 1 89 ? -27.329 -0.919 31.006 1.00 64.56 89 ASP A O 1
ATOM 675 N N . ALA A 1 90 ? -27.063 -1.686 28.907 1.00 63.41 90 ALA A N 1
ATOM 676 C CA . ALA A 1 90 ? -28.438 -1.457 28.471 1.00 63.41 90 ALA A CA 1
ATOM 677 C C . ALA A 1 90 ? -29.465 -2.095 29.429 1.00 63.41 90 ALA A C 1
ATOM 679 O O . ALA A 1 90 ? -30.557 -1.564 29.611 1.00 63.41 90 ALA A O 1
ATOM 680 N N . HIS A 1 91 ? -29.098 -3.184 30.114 1.00 64.25 91 HIS A N 1
ATOM 681 C CA . HIS A 1 91 ? -29.943 -3.829 31.124 1.00 64.25 91 HIS A CA 1
ATOM 682 C C . HIS A 1 91 ? -29.794 -3.278 32.553 1.00 64.25 91 HIS A C 1
ATOM 684 O O . HIS A 1 91 ? -30.682 -3.502 33.377 1.00 64.25 91 HIS A O 1
ATOM 690 N N . SER A 1 92 ? -28.687 -2.601 32.887 1.00 60.50 92 SER A N 1
ATOM 691 C CA . SER A 1 92 ? -28.437 -2.094 34.249 1.00 60.50 92 SER A CA 1
ATOM 692 C C . SER A 1 92 ? -28.964 -0.678 34.474 1.00 60.50 92 SER A C 1
ATOM 694 O O . SER A 1 92 ? -29.126 -0.249 35.617 1.00 60.50 92 SER A O 1
ATOM 696 N N . THR A 1 93 ? -29.303 0.029 33.398 1.00 65.25 93 THR A N 1
ATOM 697 C CA . THR A 1 93 ? -29.968 1.331 33.449 1.00 65.25 93 THR A CA 1
ATOM 698 C C . THR A 1 93 ? -31.383 1.215 32.899 1.00 65.25 93 THR A C 1
ATOM 700 O O . THR A 1 93 ? -31.633 0.482 31.948 1.00 65.25 93 THR A O 1
ATOM 703 N N . GLY A 1 94 ? -32.332 1.986 33.438 1.00 69.69 94 GLY A N 1
ATOM 704 C CA . GLY A 1 94 ? -33.684 2.085 32.864 1.00 69.69 94 GLY A CA 1
ATOM 705 C C . GLY A 1 94 ? -33.731 2.716 31.462 1.00 69.69 94 GLY A C 1
ATOM 706 O O . GLY A 1 94 ? -34.819 3.004 30.971 1.00 69.69 94 GLY A O 1
ATOM 707 N N . LEU A 1 95 ? -32.569 2.973 30.850 1.00 70.94 95 LEU A N 1
ATOM 708 C CA . LEU A 1 95 ? -32.396 3.618 29.553 1.00 70.94 95 LEU A CA 1
ATOM 709 C C . LEU A 1 95 ? -32.356 2.614 28.389 1.00 70.94 95 LEU A C 1
ATOM 711 O O . LEU A 1 95 ? -32.549 3.026 27.247 1.00 70.94 95 LEU A O 1
ATOM 715 N N . GLY A 1 96 ? -32.153 1.314 28.641 1.00 75.12 96 GLY A N 1
ATOM 716 C CA . GLY A 1 96 ? -32.185 0.302 27.581 1.00 75.12 96 GLY A CA 1
ATOM 717 C C . GLY A 1 96 ? -31.137 0.552 26.492 1.00 75.12 96 GLY A C 1
ATOM 718 O O . GLY A 1 96 ? -30.004 0.946 26.767 1.00 75.12 96 GLY A O 1
ATOM 719 N N . SER A 1 97 ? -31.555 0.393 25.235 1.00 72.50 97 SER A N 1
ATOM 720 C CA . SER A 1 97 ? -30.765 0.671 24.026 1.00 72.50 97 SER A CA 1
ATOM 721 C C . SER A 1 97 ? -30.310 2.132 23.876 1.00 72.50 97 SER A C 1
ATOM 723 O O . SER A 1 97 ? -29.501 2.427 23.008 1.00 72.50 97 SER A O 1
ATOM 725 N N . TYR A 1 98 ? -30.794 3.054 24.716 1.00 77.25 98 TYR A N 1
ATOM 726 C CA . TYR A 1 98 ? -30.424 4.473 24.677 1.00 77.25 98 TYR A CA 1
ATOM 727 C C . TYR A 1 98 ? -29.359 4.860 25.705 1.00 77.25 98 TYR A C 1
ATOM 729 O O . TYR A 1 98 ? -29.098 6.048 25.898 1.00 77.25 98 TYR A O 1
ATOM 737 N N . LEU A 1 99 ? -28.741 3.885 26.382 1.00 81.44 99 LEU A N 1
ATOM 738 C CA . LEU A 1 99 ? -27.684 4.149 27.361 1.00 81.44 99 LEU A CA 1
ATOM 739 C C . LEU A 1 99 ? -26.566 5.030 26.781 1.00 81.44 99 LEU A C 1
ATOM 741 O O . LEU A 1 99 ? -26.036 5.887 27.485 1.00 81.44 99 LEU A O 1
ATOM 745 N N . TRP A 1 100 ? -26.233 4.839 25.505 1.00 80.19 100 TRP A N 1
ATOM 746 C CA . TRP A 1 100 ? -25.140 5.533 24.829 1.00 80.19 100 TRP A CA 1
ATOM 747 C C . TRP A 1 100 ? -25.577 6.818 24.115 1.00 80.19 100 TRP A C 1
ATOM 749 O O . TRP A 1 100 ? -24.721 7.587 23.677 1.00 80.19 100 TRP A O 1
ATOM 759 N N . ASP A 1 101 ? -26.876 7.103 24.017 1.00 83.62 101 ASP A N 1
ATOM 760 C CA . ASP A 1 101 ? -27.365 8.300 23.337 1.00 83.62 101 ASP A CA 1
ATOM 761 C C . ASP A 1 101 ? -27.386 9.501 24.308 1.00 83.62 101 ASP A C 1
ATOM 763 O O . ASP A 1 101 ? -28.148 9.503 25.286 1.00 83.62 101 ASP A O 1
ATOM 767 N N . PRO A 1 102 ? -26.596 10.562 24.044 1.00 83.25 102 PRO A N 1
ATOM 768 C CA . PRO A 1 102 ? -26.477 11.708 24.937 1.00 83.25 102 PRO A CA 1
ATOM 769 C C . PRO A 1 102 ? -27.786 12.493 25.085 1.00 83.25 102 PRO A C 1
ATOM 771 O O . PRO A 1 102 ? -27.960 13.217 26.068 1.00 83.25 102 PRO A O 1
ATOM 774 N N . GLN A 1 103 ? -28.724 12.350 24.140 1.00 83.94 103 GLN A N 1
ATOM 775 C CA . GLN A 1 103 ? -30.043 12.980 24.214 1.00 83.94 103 GLN A CA 1
ATOM 776 C C . GLN A 1 103 ? -30.950 12.319 25.255 1.00 83.94 103 GLN A C 1
ATOM 778 O O . GLN A 1 103 ? -31.787 12.995 25.854 1.00 83.94 103 GLN A O 1
ATOM 783 N N . TYR A 1 104 ? -30.782 11.017 25.487 1.00 81.38 104 TYR A N 1
ATOM 784 C CA . TYR A 1 104 ? -31.661 10.225 26.351 1.00 81.38 104 TYR A CA 1
ATOM 785 C C . TYR A 1 104 ? -31.028 9.906 27.700 1.00 81.38 104 TYR A C 1
ATOM 787 O O . TYR A 1 104 ? -31.740 9.791 28.696 1.00 81.38 104 TYR A O 1
ATOM 795 N N . ASN A 1 105 ? -29.699 9.833 27.763 1.00 79.12 105 ASN A N 1
ATOM 796 C CA . ASN A 1 105 ? -28.980 9.622 29.012 1.00 79.12 105 ASN A CA 1
ATOM 797 C C . ASN A 1 105 ? -28.671 10.924 29.773 1.00 79.12 105 ASN A C 1
ATOM 799 O O . ASN A 1 105 ? -27.963 10.888 30.770 1.00 79.12 105 ASN A O 1
ATOM 803 N N . GLY A 1 106 ? -29.185 12.077 29.330 1.00 79.19 106 GLY A N 1
ATOM 804 C CA . GLY A 1 106 ? -29.002 13.354 30.030 1.00 79.19 106 GLY A CA 1
ATOM 805 C C . GLY A 1 106 ? -27.586 13.933 29.937 1.00 79.19 106 GLY A C 1
ATOM 806 O O . GLY A 1 106 ? -27.188 14.696 30.816 1.00 79.19 106 GLY A O 1
ATOM 807 N N . GLY A 1 107 ? -26.831 13.585 28.890 1.00 78.31 107 GLY A N 1
ATOM 808 C CA . GLY A 1 107 ? -25.462 14.061 28.668 1.00 78.31 107 GLY A CA 1
ATOM 809 C C . GLY A 1 107 ? -24.391 13.292 29.443 1.00 78.31 107 GLY A C 1
ATOM 810 O O . GLY A 1 107 ? -23.277 13.790 29.594 1.00 78.31 107 GLY A O 1
ATOM 811 N N . PHE A 1 108 ? -24.709 12.090 29.930 1.00 75.19 108 PHE A N 1
ATOM 812 C CA . PHE A 1 108 ? -23.756 11.206 30.605 1.00 75.19 108 PHE A CA 1
ATOM 813 C C . PHE A 1 108 ? -22.637 10.721 29.676 1.00 75.19 108 PHE A C 1
ATOM 815 O O . PHE A 1 108 ? -21.527 10.461 30.140 1.00 75.19 108 PHE A O 1
ATOM 822 N N . THR A 1 109 ? -22.904 10.613 28.371 1.00 77.31 109 THR A N 1
ATOM 823 C CA . THR A 1 109 ? -21.883 10.262 27.376 1.00 77.31 109 THR A CA 1
ATOM 824 C C . THR A 1 109 ? -21.507 11.477 26.543 1.00 77.31 109 THR A C 1
ATOM 826 O O . THR A 1 109 ? -22.363 12.242 26.108 1.00 77.31 109 THR A O 1
ATOM 829 N N . LEU A 1 110 ? -20.208 11.649 26.309 1.00 77.12 110 LEU A N 1
ATOM 830 C CA . LEU A 1 110 ? -19.658 12.711 25.479 1.00 77.12 110 LEU A CA 1
ATOM 831 C C . LEU A 1 110 ? -18.904 12.083 24.312 1.00 77.12 110 LEU A C 1
ATOM 833 O O . LEU A 1 110 ? -18.104 11.170 24.503 1.00 77.12 110 LEU A O 1
ATOM 837 N N . TYR A 1 111 ? -19.140 12.613 23.116 1.00 73.94 111 TYR A N 1
ATOM 838 C CA . TYR A 1 111 ? -18.488 12.176 21.888 1.00 73.94 111 TYR A CA 1
ATOM 839 C C . TYR A 1 111 ? -17.751 13.347 21.253 1.00 73.94 111 TYR A C 1
ATOM 841 O O . TYR A 1 111 ? -18.237 14.479 21.280 1.00 73.94 111 TYR A O 1
ATOM 849 N N . SER A 1 112 ? -16.605 13.071 20.632 1.00 73.94 112 SER A N 1
ATOM 850 C CA . SER A 1 112 ? -15.966 14.011 19.704 1.00 73.94 112 SER A CA 1
ATOM 851 C C . SER A 1 112 ? -16.875 14.296 18.500 1.00 73.94 112 SER A C 1
ATOM 853 O O . SER A 1 112 ? -16.969 15.434 18.048 1.00 73.94 112 SER A O 1
ATOM 855 N N . THR A 1 113 ? -17.572 13.266 18.014 1.00 74.12 113 THR A N 1
ATOM 856 C CA . THR A 1 113 ? -18.621 13.312 16.987 1.00 74.12 113 THR A CA 1
ATOM 857 C C . THR A 1 113 ? -19.515 12.081 17.149 1.00 74.12 113 THR A C 1
ATOM 859 O O . THR A 1 113 ? -19.018 10.967 17.277 1.00 74.12 113 THR A O 1
ATOM 862 N N . SER A 1 114 ? -20.839 12.257 17.163 1.00 72.62 114 SER A N 1
ATOM 863 C CA . SER A 1 114 ? -21.790 11.145 17.329 1.00 72.62 114 SER A CA 1
ATOM 864 C C . SER A 1 114 ? -21.883 10.233 16.103 1.00 72.62 114 SER A C 1
ATOM 866 O O . SER A 1 114 ? -22.376 9.118 16.219 1.00 72.62 114 SER A O 1
ATOM 868 N N . ASN A 1 115 ? -21.417 10.689 14.935 1.00 75.69 115 ASN A N 1
ATOM 869 C CA . ASN A 1 115 ? -21.466 9.910 13.693 1.00 75.69 115 ASN A CA 1
ATOM 870 C C . ASN A 1 115 ? -20.457 8.758 13.676 1.00 75.69 115 ASN A C 1
ATOM 872 O O . ASN A 1 115 ? -20.645 7.797 12.941 1.00 75.69 115 ASN A O 1
ATOM 876 N N . ASP A 1 116 ? -19.418 8.827 14.505 1.00 70.31 116 ASP A N 1
ATOM 877 C CA . ASP A 1 116 ? -18.366 7.808 14.544 1.00 70.31 116 ASP A CA 1
ATOM 878 C C . ASP A 1 116 ? -18.750 6.630 15.453 1.00 70.31 116 ASP A C 1
ATOM 880 O O . ASP A 1 116 ? -17.966 5.701 15.633 1.00 70.31 116 ASP A O 1
ATOM 884 N N . PHE A 1 117 ? -19.957 6.644 16.030 1.00 78.88 117 PHE A N 1
ATOM 885 C CA . PHE A 1 117 ? -20.409 5.676 17.024 1.00 78.88 117 PHE A CA 1
ATOM 886 C C . PHE A 1 117 ? -21.845 5.197 16.760 1.00 78.88 117 PHE A C 1
ATOM 888 O O . PHE A 1 117 ? -22.697 5.917 16.242 1.00 78.88 117 PHE A O 1
ATOM 895 N N . SER A 1 118 ? -22.136 3.957 17.144 1.00 76.25 118 SER A N 1
ATOM 896 C CA . SER A 1 118 ? -23.485 3.366 17.159 1.00 76.25 118 SER A CA 1
ATOM 897 C C . SER A 1 118 ? -24.214 3.738 18.451 1.00 76.25 118 SER A C 1
ATOM 899 O O . SER A 1 118 ? -24.412 2.934 19.353 1.00 76.25 118 SER A O 1
ATOM 901 N N . VAL A 1 119 ? -24.598 5.010 18.561 1.00 78.38 119 VAL A N 1
ATOM 902 C CA . VAL A 1 119 ? -25.198 5.559 19.792 1.00 78.38 119 VAL A CA 1
ATOM 903 C C . VAL A 1 119 ? -26.622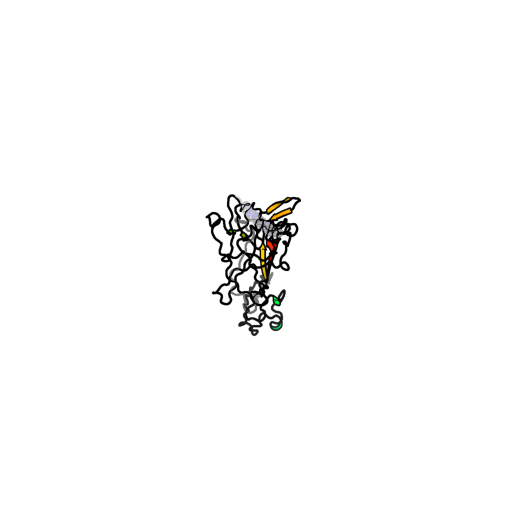 5.064 20.079 1.00 78.38 119 VAL A C 1
ATOM 905 O O . VAL A 1 119 ? -27.112 5.275 21.183 1.00 78.38 119 VAL A O 1
ATOM 908 N N . GLN A 1 120 ? -27.285 4.425 19.108 1.00 76.50 120 GLN A N 1
ATOM 909 C CA . GLN A 1 120 ? -28.662 3.922 19.240 1.00 76.50 120 GLN A CA 1
ATOM 910 C C . GLN A 1 120 ? -28.762 2.409 19.470 1.00 76.50 120 GLN A C 1
ATOM 912 O O . GLN A 1 120 ? -29.866 1.891 19.642 1.00 76.50 120 GLN A O 1
ATOM 917 N N . ASP A 1 121 ? -27.627 1.711 19.467 1.00 72.25 121 ASP A N 1
ATOM 918 C CA . ASP A 1 121 ? -27.570 0.277 19.717 1.00 72.25 121 ASP A CA 1
ATOM 919 C C . ASP A 1 121 ? -27.297 -0.000 21.204 1.00 72.25 121 ASP A C 1
ATOM 921 O O . ASP A 1 121 ? -26.770 0.838 21.935 1.00 72.25 121 ASP A O 1
ATOM 925 N N . GLU A 1 122 ? -27.623 -1.209 21.671 1.00 68.25 122 GLU A N 1
ATOM 926 C CA . GLU A 1 122 ? -27.385 -1.626 23.066 1.00 68.25 122 GLU A CA 1
ATOM 927 C C . GLU A 1 122 ? -25.895 -1.587 23.458 1.00 68.25 122 GLU A C 1
ATOM 929 O O . GLU A 1 122 ? -25.546 -1.425 24.632 1.00 68.25 122 GLU A O 1
ATOM 934 N N . THR A 1 123 ? -25.002 -1.693 22.474 1.00 66.12 123 THR A N 1
ATOM 935 C CA . THR A 1 123 ? -23.551 -1.656 22.657 1.00 66.12 123 THR A CA 1
ATOM 936 C C . THR A 1 123 ? -22.926 -0.538 21.843 1.00 66.12 123 THR A C 1
ATOM 938 O O . THR A 1 123 ? -23.176 -0.437 20.645 1.00 66.12 123 THR A O 1
ATOM 941 N N . LEU A 1 124 ? -22.027 0.225 22.465 1.00 70.19 124 LEU A N 1
ATOM 942 C CA . LEU A 1 124 ? -21.226 1.219 21.769 1.00 70.19 124 LEU A CA 1
ATOM 943 C C . LEU A 1 124 ? -20.191 0.542 20.855 1.00 70.19 124 LEU A C 1
ATOM 945 O O . LEU A 1 124 ? -19.242 -0.081 21.331 1.00 70.19 124 LEU A O 1
ATOM 949 N N . ALA A 1 125 ? -20.341 0.714 19.547 1.00 66.75 125 ALA A N 1
ATOM 950 C CA . ALA A 1 125 ? -19.360 0.317 18.540 1.00 66.75 125 ALA A CA 1
ATOM 951 C C . ALA A 1 125 ? -18.986 1.492 17.628 1.00 66.75 125 ALA A C 1
ATOM 953 O O . ALA A 1 125 ? -19.799 2.383 17.374 1.00 66.75 125 ALA A O 1
ATOM 954 N N . LEU A 1 126 ? -17.760 1.475 17.107 1.00 68.06 126 LEU A N 1
ATOM 955 C CA . LEU A 1 126 ? -17.282 2.471 16.152 1.00 68.06 126 LEU A CA 1
ATOM 956 C C . LEU A 1 126 ? -17.960 2.280 14.790 1.00 68.06 126 LEU A C 1
ATOM 958 O O . LEU A 1 126 ? -17.974 1.176 14.239 1.00 68.06 126 LEU A O 1
ATOM 962 N N . GLN A 1 127 ? -18.471 3.361 14.207 1.00 61.03 127 GLN A N 1
ATOM 963 C CA . GLN A 1 127 ? -18.827 3.377 12.796 1.00 61.03 127 GLN A CA 1
ATOM 964 C C . GLN A 1 127 ? -17.542 3.502 11.980 1.00 61.03 127 GLN A C 1
ATOM 966 O O . GLN A 1 127 ? -16.949 4.569 11.869 1.00 61.03 127 GLN A O 1
ATOM 971 N N . SER A 1 128 ? -17.106 2.395 11.383 1.00 58.97 128 SER A N 1
ATOM 972 C CA . SER A 1 128 ? -16.030 2.429 10.391 1.00 58.97 128 SER A CA 1
ATOM 973 C C . SER A 1 128 ? -16.419 3.379 9.240 1.00 58.97 128 SER A C 1
ATOM 975 O O . SER A 1 128 ? -17.512 3.250 8.676 1.00 58.97 128 SER A O 1
ATOM 977 N N . LEU A 1 129 ? -15.529 4.326 8.912 1.00 58.84 129 LEU A N 1
ATOM 978 C CA . LEU A 1 129 ? -15.619 5.234 7.753 1.00 58.84 129 LEU A CA 1
ATOM 979 C C . LEU A 1 129 ? -15.160 4.568 6.440 1.00 58.84 129 LEU A C 1
ATOM 981 O O . LEU A 1 129 ? -15.048 5.230 5.415 1.00 58.84 129 LEU A O 1
ATOM 985 N N . GLY A 1 130 ? -14.864 3.270 6.473 1.00 60.31 130 GLY A N 1
ATOM 986 C CA . GLY A 1 130 ? -14.262 2.536 5.367 1.00 60.31 130 GLY A CA 1
ATOM 987 C C . GLY A 1 130 ? -13.321 1.443 5.860 1.00 60.31 130 GLY A C 1
ATOM 988 O O . GLY A 1 130 ? -13.083 1.275 7.064 1.00 60.31 130 GLY A O 1
ATOM 989 N N . TYR A 1 131 ? -12.779 0.686 4.916 1.00 64.81 131 TYR A N 1
ATOM 990 C CA . TYR A 1 131 ? -11.839 -0.380 5.228 1.00 64.81 131 TYR A CA 1
ATOM 991 C C . TYR A 1 131 ? -10.431 0.204 5.394 1.00 64.81 131 TYR A C 1
ATOM 993 O O . TYR A 1 131 ? -9.809 0.648 4.427 1.00 64.81 131 TYR A O 1
ATOM 1001 N N . ASN A 1 132 ? -9.943 0.216 6.635 1.00 60.44 132 ASN A N 1
ATOM 1002 C CA . ASN A 1 132 ? -8.564 0.558 6.963 1.00 60.44 132 ASN A CA 1
ATOM 1003 C C . ASN A 1 132 ? -7.875 -0.703 7.463 1.00 60.44 132 ASN A C 1
ATOM 1005 O O . ASN A 1 132 ? -8.253 -1.244 8.500 1.00 60.44 132 ASN A O 1
ATOM 1009 N N . GLN A 1 133 ? -6.877 -1.158 6.715 1.00 61.41 133 GLN A N 1
ATOM 1010 C CA . GLN A 1 133 ? -6.024 -2.251 7.140 1.00 61.41 133 GLN A CA 1
ATOM 1011 C C . GLN A 1 133 ? -4.763 -1.650 7.753 1.00 61.41 133 GLN A C 1
ATOM 1013 O O . GLN A 1 133 ? -3.898 -1.154 7.030 1.00 61.41 133 GLN A O 1
ATOM 1018 N N . ASP A 1 134 ? -4.661 -1.675 9.081 1.00 60.34 134 ASP A N 1
ATOM 1019 C CA . ASP A 1 134 ? -3.374 -1.505 9.737 1.00 60.34 134 ASP A CA 1
ATOM 1020 C C . ASP A 1 134 ? -2.655 -2.861 9.708 1.00 60.34 134 ASP A C 1
ATOM 1022 O O . ASP A 1 134 ? -3.213 -3.924 9.979 1.00 60.34 134 ASP A O 1
ATOM 1026 N N . PHE A 1 135 ? -1.409 -2.876 9.255 1.00 66.69 135 PHE A N 1
ATOM 1027 C CA . PHE A 1 135 ? -0.641 -4.115 9.080 1.00 66.69 135 PHE A CA 1
ATOM 1028 C C . PHE A 1 135 ? -0.109 -4.686 10.417 1.00 66.69 135 PHE A C 1
ATOM 1030 O O . PHE A 1 135 ? 0.723 -5.598 10.445 1.00 66.69 135 PHE A O 1
ATOM 1037 N N . GLU A 1 136 ? -0.637 -4.165 11.528 1.00 64.38 136 GLU A N 1
ATOM 1038 C CA . GLU A 1 136 ? -0.249 -4.459 12.903 1.00 64.38 136 GLU A CA 1
ATOM 1039 C C . GLU A 1 136 ? -0.697 -5.840 13.351 1.00 64.38 136 GLU A C 1
ATOM 1041 O O . GLU A 1 136 ? 0.074 -6.580 13.963 1.00 64.38 136 GLU A O 1
ATOM 1046 N N . SER A 1 137 ? -1.926 -6.225 13.014 1.00 60.97 137 SER A N 1
ATOM 1047 C CA . SER A 1 137 ? -2.408 -7.573 13.290 1.00 60.97 137 SER A CA 1
ATOM 1048 C C . SER A 1 137 ? -1.821 -8.550 12.264 1.00 60.97 137 SER A C 1
ATOM 1050 O O . SER A 1 137 ? -1.692 -8.185 11.091 1.00 60.97 137 SER A O 1
ATOM 1052 N N . PRO A 1 138 ? -1.457 -9.791 12.647 1.00 62.00 138 PRO A N 1
ATOM 1053 C CA . PRO A 1 138 ? -1.135 -10.844 11.691 1.00 62.00 138 PRO A CA 1
ATOM 1054 C C . PRO A 1 138 ? -2.405 -11.215 10.915 1.00 62.00 138 PRO A C 1
ATOM 1056 O O . PRO A 1 138 ? -3.083 -12.197 11.205 1.00 62.00 138 PRO A O 1
ATOM 1059 N N . VAL A 1 139 ? -2.760 -10.380 9.944 1.00 62.56 139 VAL A N 1
ATOM 1060 C CA . VAL A 1 139 ? -3.823 -10.665 8.992 1.00 62.56 139 VAL A CA 1
ATOM 1061 C C . VAL A 1 139 ? -3.327 -11.772 8.071 1.00 62.56 139 VAL A C 1
ATOM 1063 O O . VAL A 1 139 ? -2.175 -11.706 7.630 1.00 62.56 139 VAL A O 1
ATOM 1066 N N . PRO A 1 140 ? -4.147 -12.798 7.796 1.00 64.50 140 PRO A N 1
ATOM 1067 C CA . PRO A 1 140 ? -3.782 -13.870 6.885 1.00 64.50 140 PRO A CA 1
ATOM 1068 C C . PRO A 1 140 ? -3.726 -13.322 5.457 1.00 64.50 140 PRO A C 1
ATOM 1070 O O . PRO A 1 140 ? -4.691 -13.377 4.701 1.00 64.50 140 PRO A O 1
ATOM 1073 N N . PHE A 1 141 ? -2.580 -12.772 5.070 1.00 80.12 141 PHE A N 1
ATOM 1074 C CA . PHE A 1 141 ? -2.286 -12.604 3.660 1.00 80.12 141 PHE A CA 1
ATOM 1075 C C . PHE A 1 141 ? -1.731 -13.908 3.105 1.00 80.12 141 PHE A C 1
ATOM 1077 O O . PHE A 1 141 ? -0.864 -14.552 3.700 1.00 80.12 141 PHE A O 1
ATOM 1084 N N . THR A 1 142 ? -2.213 -14.275 1.927 1.00 86.19 142 THR A N 1
ATOM 1085 C CA . THR A 1 142 ? -1.653 -15.371 1.148 1.00 86.19 142 THR A CA 1
ATOM 1086 C C . THR A 1 142 ? -0.596 -14.808 0.211 1.00 86.19 142 THR A C 1
ATOM 1088 O O . THR A 1 142 ? -0.896 -14.004 -0.677 1.00 86.19 142 THR A O 1
ATOM 10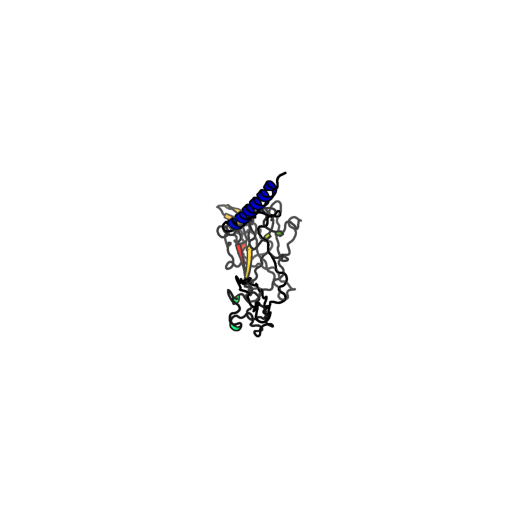91 N N . VAL A 1 143 ? 0.649 -15.231 0.421 1.00 87.12 143 VAL A N 1
ATOM 1092 C CA . VAL A 1 143 ? 1.775 -14.881 -0.448 1.00 87.12 143 VAL A CA 1
ATOM 1093 C C . VAL A 1 143 ? 1.762 -15.736 -1.713 1.00 87.12 143 VAL A C 1
ATOM 1095 O O . VAL A 1 143 ? 1.315 -16.886 -1.711 1.00 87.12 143 VAL A O 1
ATOM 1098 N N . GLY A 1 144 ? 2.238 -15.160 -2.814 1.00 85.25 144 GLY A N 1
ATOM 1099 C CA . GLY A 1 144 ? 2.335 -15.842 -4.100 1.00 85.25 144 GLY A CA 1
ATOM 1100 C C . GLY A 1 144 ? 3.350 -16.995 -4.146 1.00 85.25 144 GLY A C 1
ATOM 1101 O O . GLY A 1 144 ? 3.930 -17.399 -3.136 1.00 85.25 144 GLY A O 1
ATOM 1102 N N . PRO A 1 145 ? 3.619 -17.526 -5.349 1.00 84.81 145 PRO A N 1
ATOM 1103 C CA . PRO A 1 145 ? 4.661 -18.526 -5.558 1.00 84.81 145 PRO A CA 1
ATOM 1104 C C . PRO A 1 145 ? 6.043 -18.051 -5.091 1.00 84.81 145 PRO A C 1
ATOM 1106 O O . PRO A 1 145 ? 6.344 -16.861 -5.102 1.00 84.81 145 PRO A O 1
ATOM 1109 N N . ALA A 1 146 ? 6.906 -19.005 -4.740 1.00 81.25 146 ALA A N 1
ATOM 1110 C CA . ALA A 1 146 ? 8.279 -18.740 -4.323 1.00 81.25 146 ALA A CA 1
ATOM 1111 C C . ALA A 1 146 ? 9.053 -17.920 -5.368 1.00 81.25 146 ALA A C 1
ATOM 1113 O O . ALA A 1 146 ? 9.066 -18.261 -6.556 1.00 81.25 146 ALA A O 1
ATOM 1114 N N . VAL A 1 147 ? 9.771 -16.895 -4.913 1.00 78.94 147 VAL A N 1
ATOM 1115 C CA . VAL A 1 147 ? 10.636 -16.079 -5.768 1.00 78.94 147 VAL A CA 1
ATOM 1116 C C . VAL A 1 147 ? 12.024 -16.711 -5.801 1.00 78.94 147 VAL A C 1
ATOM 1118 O O . VAL A 1 147 ? 12.636 -16.983 -4.770 1.00 78.94 147 VAL A O 1
ATOM 1121 N N . ASN A 1 148 ? 12.526 -16.994 -7.005 1.00 75.50 148 ASN A N 1
ATOM 1122 C CA . ASN A 1 148 ? 13.801 -17.697 -7.201 1.00 75.50 148 ASN A CA 1
ATOM 1123 C C . ASN A 1 148 ? 13.862 -19.086 -6.523 1.00 75.50 148 ASN A C 1
ATOM 1125 O O . ASN A 1 148 ? 14.919 -19.536 -6.094 1.00 75.50 148 ASN A O 1
ATOM 1129 N N . GLY A 1 149 ? 12.719 -19.767 -6.389 1.00 74.19 149 GLY A N 1
ATOM 1130 C CA . GLY A 1 149 ? 12.639 -21.088 -5.754 1.00 74.19 149 GLY A CA 1
ATOM 1131 C C . GLY A 1 149 ? 12.635 -21.077 -4.221 1.00 74.19 149 GLY A C 1
ATOM 1132 O O . GLY A 1 149 ? 12.503 -22.147 -3.630 1.00 74.19 149 GLY A O 1
ATOM 1133 N N . PHE A 1 150 ? 12.697 -19.904 -3.582 1.00 73.94 150 PHE A N 1
ATOM 1134 C CA . PHE A 1 150 ? 12.629 -19.751 -2.127 1.00 73.94 150 PHE A CA 1
ATOM 1135 C C . PHE A 1 150 ? 11.389 -18.943 -1.724 1.00 73.94 150 PHE A C 1
ATOM 1137 O O . PHE A 1 150 ? 11.131 -17.868 -2.263 1.00 73.94 150 PHE A O 1
ATOM 1144 N N . GLN A 1 151 ? 10.590 -19.478 -0.796 1.00 74.62 151 GLN A N 1
ATOM 1145 C CA . GLN A 1 151 ? 9.400 -18.788 -0.270 1.00 74.62 151 GLN A CA 1
ATOM 1146 C C . GLN A 1 151 ? 9.772 -17.542 0.545 1.00 74.62 151 GLN A C 1
ATOM 1148 O O . GLN A 1 151 ? 9.058 -16.551 0.502 1.00 74.62 151 GLN A O 1
ATOM 1153 N N . GLU A 1 152 ? 10.922 -17.582 1.214 1.00 71.88 152 GLU A N 1
ATOM 1154 C CA . GLU A 1 152 ? 11.453 -16.508 2.065 1.00 71.88 152 GLU A CA 1
ATOM 1155 C C . GLU A 1 152 ? 11.793 -15.235 1.273 1.00 71.88 152 GLU A C 1
ATOM 1157 O O . GLU A 1 152 ? 11.780 -14.147 1.821 1.00 71.88 152 GLU A O 1
ATOM 1162 N N . ASN A 1 153 ? 11.999 -15.346 -0.044 1.00 75.31 153 ASN A N 1
ATOM 1163 C CA . ASN A 1 153 ? 12.271 -14.200 -0.916 1.00 75.31 153 ASN A CA 1
ATOM 1164 C C . ASN A 1 153 ? 10.998 -13.470 -1.384 1.00 75.31 153 ASN A C 1
ATOM 1166 O O . ASN A 1 153 ? 11.074 -12.668 -2.316 1.00 75.31 153 ASN A O 1
ATOM 1170 N N . ASN A 1 154 ? 9.821 -13.821 -0.857 1.00 82.19 154 ASN A N 1
ATOM 1171 C CA . ASN A 1 154 ? 8.535 -13.235 -1.241 1.00 82.19 154 ASN A CA 1
ATOM 1172 C C . ASN A 1 154 ? 8.123 -12.117 -0.263 1.00 82.19 154 ASN A C 1
ATOM 1174 O O . ASN A 1 154 ? 8.958 -11.555 0.436 1.00 82.19 154 ASN A O 1
ATOM 1178 N N . TRP A 1 155 ? 6.838 -11.759 -0.240 1.00 85.56 155 TRP A N 1
ATOM 1179 C CA . TRP A 1 155 ? 6.280 -10.891 0.788 1.00 85.56 155 TRP A CA 1
ATOM 1180 C C . TRP A 1 155 ? 6.491 -11.471 2.183 1.00 85.56 155 TRP A C 1
ATOM 1182 O O . TRP A 1 155 ? 6.212 -12.642 2.441 1.00 85.56 155 TRP A O 1
ATOM 1192 N N . GLU A 1 156 ? 6.890 -10.604 3.093 1.00 82.50 156 GLU A N 1
ATOM 1193 C CA . GLU A 1 156 ? 7.151 -10.919 4.486 1.00 82.50 156 GLU A CA 1
ATOM 1194 C C . GLU A 1 156 ? 6.549 -9.844 5.389 1.00 82.50 156 GLU A C 1
ATOM 1196 O O . GLU A 1 156 ? 6.284 -8.717 4.960 1.00 82.50 156 GLU A O 1
ATOM 1201 N N . ARG A 1 157 ? 6.301 -10.213 6.648 1.00 85.19 157 ARG A N 1
ATOM 1202 C CA . ARG A 1 157 ? 5.856 -9.299 7.702 1.00 85.19 157 ARG A CA 1
ATOM 1203 C C . ARG A 1 157 ? 6.997 -9.114 8.684 1.00 85.19 157 ARG A C 1
ATOM 1205 O O . ARG A 1 157 ? 7.378 -10.067 9.361 1.00 85.19 157 ARG A O 1
ATOM 1212 N N . GLY A 1 158 ? 7.486 -7.890 8.795 1.00 81.81 158 GLY A N 1
ATOM 1213 C CA . GLY A 1 158 ? 8.652 -7.565 9.603 1.00 81.81 158 GLY A CA 1
ATOM 1214 C C . GLY A 1 158 ? 8.519 -6.223 10.304 1.00 81.81 158 GLY A C 1
ATOM 1215 O O . GLY A 1 158 ? 7.578 -5.460 10.075 1.00 81.81 158 GLY A O 1
ATOM 1216 N N . MET A 1 159 ? 9.478 -5.960 11.182 1.00 84.00 159 MET A N 1
ATOM 1217 C CA . MET A 1 159 ? 9.729 -4.635 11.737 1.00 84.00 159 MET A CA 1
ATOM 1218 C C . MET A 1 159 ? 10.931 -4.030 11.015 1.00 84.00 159 MET A C 1
ATOM 1220 O O . MET A 1 159 ? 11.806 -4.751 10.542 1.00 84.00 159 MET A O 1
ATOM 1224 N N . THR A 1 160 ? 11.008 -2.703 10.957 1.00 79.94 160 THR A N 1
ATOM 1225 C CA . THR A 1 160 ? 12.181 -2.032 10.388 1.00 79.94 160 THR A CA 1
ATOM 1226 C C . THR A 1 160 ? 13.412 -2.257 11.264 1.00 79.94 160 THR A C 1
ATOM 1228 O O . THR A 1 160 ? 13.406 -1.898 12.444 1.00 79.94 160 THR A O 1
ATOM 1231 N N . GLU A 1 161 ? 14.481 -2.803 10.688 1.00 75.62 161 GLU A N 1
ATOM 1232 C CA . GLU A 1 161 ? 15.738 -3.031 11.400 1.00 75.62 161 GLU A CA 1
ATOM 1233 C C . GLU A 1 161 ? 16.661 -1.802 11.409 1.00 75.62 161 GLU A C 1
ATOM 1235 O O . GLU A 1 161 ? 16.591 -0.903 10.565 1.00 75.62 161 GLU A O 1
ATOM 1240 N N . SER A 1 162 ? 17.581 -1.766 12.376 1.00 72.56 162 SER A N 1
ATOM 1241 C CA . SER A 1 162 ? 18.577 -0.696 12.483 1.00 72.56 162 SER A CA 1
ATOM 1242 C C . SER A 1 162 ? 19.508 -0.687 11.267 1.00 72.56 162 SER A C 1
ATOM 1244 O O . SER A 1 162 ? 20.236 -1.646 11.025 1.00 72.56 162 SER A O 1
ATOM 1246 N N . GLY A 1 163 ? 19.528 0.426 10.528 1.00 68.75 163 GLY A N 1
ATOM 1247 C CA . GLY A 1 163 ? 20.334 0.581 9.311 1.00 68.75 163 GLY A CA 1
ATOM 1248 C C . GLY A 1 163 ? 19.586 0.272 8.011 1.00 68.75 163 GLY A C 1
ATOM 1249 O O . GLY A 1 163 ? 20.144 0.503 6.937 1.00 68.75 163 GLY A O 1
ATOM 1250 N N . PHE A 1 164 ? 18.328 -0.170 8.090 1.00 73.62 164 PHE A N 1
ATOM 1251 C CA . PHE A 1 164 ? 17.457 -0.308 6.927 1.00 73.62 164 PHE A CA 1
ATOM 1252 C C . PHE A 1 164 ? 17.052 1.085 6.387 1.00 73.62 164 PHE A C 1
ATOM 1254 O O . PHE A 1 164 ? 16.859 2.018 7.173 1.00 73.62 164 PHE A O 1
ATOM 1261 N N . PRO A 1 165 ? 16.922 1.290 5.058 1.00 74.00 165 PRO A N 1
ATOM 1262 C CA . PRO A 1 165 ? 16.572 2.596 4.485 1.00 74.00 165 PRO A CA 1
ATOM 1263 C C . PRO A 1 165 ? 15.163 3.080 4.840 1.00 74.00 165 PRO A C 1
ATOM 1265 O O . PRO A 1 165 ? 14.857 4.252 4.617 1.00 74.00 165 PRO A O 1
ATOM 1268 N N . ILE A 1 166 ? 14.314 2.198 5.369 1.00 79.88 166 ILE A N 1
ATOM 1269 C CA . ILE A 1 166 ? 12.988 2.542 5.871 1.00 79.88 166 ILE A CA 1
ATOM 1270 C C . ILE A 1 166 ? 13.088 2.727 7.388 1.00 79.88 166 ILE A C 1
ATOM 1272 O O . ILE A 1 166 ? 13.291 1.744 8.094 1.00 79.88 166 ILE A O 1
ATOM 1276 N N . PRO A 1 167 ? 12.938 3.957 7.915 1.00 81.31 167 PRO A N 1
ATOM 1277 C CA . PRO A 1 167 ? 13.126 4.222 9.341 1.00 81.31 167 PRO A CA 1
ATOM 1278 C C . PRO A 1 167 ? 11.906 3.869 10.206 1.00 81.31 167 PRO A C 1
ATOM 1280 O O . PRO A 1 167 ? 12.007 3.921 11.428 1.00 81.31 167 PRO A O 1
ATOM 1283 N N . LYS A 1 168 ? 10.744 3.611 9.589 1.00 86.62 168 LYS A N 1
ATOM 1284 C CA . LYS A 1 168 ? 9.487 3.233 10.255 1.00 86.62 168 LYS A CA 1
ATOM 1285 C C . LYS A 1 168 ? 8.487 2.637 9.264 1.00 86.62 168 LYS A C 1
ATOM 1287 O O . LYS A 1 168 ? 8.526 2.996 8.085 1.00 86.62 168 LYS A O 1
ATOM 1292 N N . CYS A 1 169 ? 7.550 1.825 9.741 1.00 87.06 169 CYS A N 1
ATOM 1293 C CA . CYS A 1 169 ? 6.381 1.425 8.960 1.00 87.06 169 CYS A CA 1
ATOM 1294 C C . CYS A 1 169 ? 5.405 2.613 8.778 1.00 87.06 169 CYS A C 1
ATOM 1296 O O . CYS A 1 169 ? 5.426 3.586 9.538 1.00 87.06 169 CYS A O 1
ATOM 1298 N N . GLY A 1 170 ? 4.578 2.575 7.726 1.00 83.44 170 GLY A N 1
ATOM 1299 C CA . GLY A 1 170 ? 3.626 3.653 7.411 1.00 83.44 170 GLY A CA 1
ATOM 1300 C C . GLY A 1 170 ? 2.458 3.738 8.396 1.00 83.44 170 GLY A C 1
ATOM 1301 O O . GLY A 1 170 ? 1.911 4.817 8.622 1.00 83.44 170 GLY A O 1
ATOM 1302 N N . SER A 1 171 ? 2.120 2.605 9.005 1.00 80.56 171 SER A N 1
ATOM 1303 C CA . SER A 1 171 ? 1.204 2.454 10.133 1.00 80.56 171 SER A CA 1
ATOM 1304 C C . SER A 1 171 ? 1.884 1.568 11.173 1.00 80.56 171 SER A C 1
ATOM 1306 O O . SER A 1 171 ? 2.499 0.589 10.763 1.00 80.56 171 SER A O 1
ATOM 1308 N N . GLY A 1 172 ? 1.765 1.939 12.453 1.00 81.06 172 GLY A N 1
ATOM 1309 C CA . GLY A 1 172 ? 2.276 1.204 13.617 1.00 81.06 172 GLY A CA 1
ATOM 1310 C C . GLY A 1 172 ? 3.718 0.689 13.511 1.00 81.06 172 GLY A C 1
ATOM 1311 O O . GLY A 1 172 ? 4.578 1.379 12.954 1.00 81.06 172 GLY A O 1
ATOM 1312 N N . ASP A 1 173 ? 3.985 -0.470 14.115 1.00 82.94 173 ASP A N 1
ATOM 1313 C CA . ASP A 1 173 ? 5.330 -1.030 14.288 1.00 82.94 173 ASP A CA 1
ATOM 1314 C C . ASP A 1 173 ? 5.651 -2.145 13.278 1.00 82.94 173 ASP A C 1
ATOM 1316 O O . ASP A 1 173 ? 6.826 -2.465 13.076 1.00 82.94 173 ASP A O 1
ATOM 1320 N N . TRP A 1 174 ? 4.636 -2.737 12.637 1.00 83.50 174 TRP A N 1
ATOM 1321 C CA . TRP A 1 174 ? 4.801 -3.858 11.708 1.00 83.50 174 TRP A CA 1
ATOM 1322 C C . TRP A 1 174 ? 4.419 -3.480 10.280 1.00 83.50 174 TRP A C 1
ATOM 1324 O O . TRP A 1 174 ? 3.387 -2.865 10.018 1.00 83.50 174 TRP A O 1
ATOM 1334 N N . CYS A 1 175 ? 5.225 -3.923 9.318 1.00 84.50 175 CYS A N 1
ATOM 1335 C CA . CYS A 1 175 ? 4.955 -3.709 7.907 1.00 84.50 175 CYS A CA 1
ATOM 1336 C C . CYS A 1 175 ? 5.019 -5.011 7.115 1.00 84.50 175 CYS A C 1
ATOM 1338 O O . CYS A 1 175 ? 5.791 -5.920 7.418 1.00 84.50 175 CYS A O 1
ATOM 1340 N N . TYR A 1 176 ? 4.204 -5.066 6.063 1.00 85.94 176 TYR A N 1
ATOM 1341 C CA . TYR A 1 176 ? 4.391 -6.020 4.982 1.00 85.94 176 TYR A CA 1
ATOM 1342 C C . TYR A 1 176 ? 5.271 -5.390 3.916 1.00 85.94 176 TYR A C 1
ATOM 1344 O O . TYR A 1 176 ? 5.059 -4.242 3.514 1.00 85.94 176 TYR A O 1
ATOM 1352 N N . GLY A 1 177 ? 6.257 -6.143 3.463 1.00 84.88 177 GLY A N 1
ATOM 1353 C CA . GLY A 1 177 ? 7.227 -5.678 2.491 1.00 84.88 177 GLY A CA 1
ATOM 1354 C C . GLY A 1 177 ? 7.853 -6.836 1.744 1.00 84.88 177 GLY A C 1
ATOM 1355 O O . GLY A 1 177 ? 7.567 -8.002 2.002 1.00 84.88 177 GLY A O 1
ATOM 1356 N N . THR A 1 178 ? 8.696 -6.481 0.791 1.00 80.50 178 THR A N 1
ATOM 1357 C CA . THR A 1 178 ? 9.578 -7.413 0.102 1.00 80.50 178 THR A CA 1
ATOM 1358 C C . THR A 1 178 ? 11.000 -6.982 0.414 1.00 80.50 178 THR A C 1
ATOM 1360 O O . THR A 1 178 ? 11.315 -5.815 0.161 1.00 80.50 178 THR A O 1
ATOM 1363 N N . ASP A 1 179 ? 11.835 -7.906 0.883 1.00 72.44 179 ASP A N 1
ATOM 1364 C CA . ASP A 1 179 ? 13.269 -7.688 1.102 1.00 72.44 179 ASP A CA 1
ATOM 1365 C C . ASP A 1 179 ? 13.558 -6.669 2.232 1.00 72.44 179 ASP A C 1
ATOM 1367 O O . ASP A 1 179 ? 14.040 -5.565 1.989 1.00 72.44 179 ASP A O 1
ATOM 1371 N N . PHE A 1 180 ? 13.234 -7.020 3.484 1.00 73.81 180 PHE A N 1
ATOM 1372 C CA . PHE A 1 180 ? 13.659 -6.307 4.701 1.00 73.81 180 PHE A CA 1
ATOM 1373 C C . PHE A 1 180 ? 15.137 -6.553 5.038 1.00 73.81 180 PHE A C 1
ATOM 1375 O O . PHE A 1 180 ? 15.747 -5.748 5.742 1.00 73.81 180 PHE A O 1
ATOM 1382 N N . ASP A 1 181 ? 15.728 -7.615 4.493 1.00 66.12 181 ASP A N 1
ATOM 1383 C CA . ASP A 1 181 ? 17.124 -7.988 4.735 1.00 66.12 181 ASP A CA 1
ATOM 1384 C C . ASP A 1 181 ? 18.102 -7.372 3.716 1.00 66.12 181 ASP A C 1
ATOM 1386 O O . ASP A 1 181 ? 19.302 -7.237 3.987 1.00 66.12 181 ASP A O 1
ATOM 1390 N N . SER A 1 182 ? 17.627 -6.967 2.532 1.00 66.44 182 SER A N 1
ATOM 1391 C CA . SER A 1 182 ? 18.446 -6.356 1.483 1.00 66.44 182 SER A CA 1
ATOM 1392 C C . SER A 1 182 ? 17.767 -5.150 0.822 1.00 66.44 182 SER A C 1
ATOM 1394 O O . SER A 1 182 ? 16.561 -5.035 0.675 1.00 66.44 182 SER A O 1
ATOM 1396 N N . MET A 1 183 ? 18.581 -4.186 0.387 1.00 60.47 183 MET A N 1
ATOM 1397 C CA . MET A 1 183 ? 18.090 -2.973 -0.282 1.00 60.47 183 MET A CA 1
ATOM 1398 C C . MET A 1 183 ? 17.814 -3.169 -1.780 1.00 60.47 183 MET A C 1
ATOM 1400 O O . MET A 1 183 ? 17.402 -2.222 -2.456 1.00 60.47 183 MET A O 1
ATOM 1404 N N . ASN A 1 184 ? 18.131 -4.339 -2.339 1.00 69.81 184 ASN A N 1
ATOM 1405 C CA . ASN A 1 184 ? 18.071 -4.579 -3.775 1.00 69.81 184 ASN A CA 1
ATOM 1406 C C . ASN A 1 184 ? 17.378 -5.900 -4.100 1.00 69.81 184 ASN A C 1
ATOM 1408 O O . ASN A 1 184 ? 18.030 -6.903 -4.409 1.00 69.81 184 ASN A O 1
ATOM 1412 N N . TYR A 1 185 ? 16.055 -5.811 -4.202 1.00 71.50 185 TYR A N 1
ATOM 1413 C CA . TYR A 1 185 ? 15.182 -6.916 -4.578 1.00 71.50 185 TYR A CA 1
ATOM 1414 C C . TYR A 1 185 ? 15.512 -7.541 -5.948 1.00 71.50 185 TYR A C 1
ATOM 1416 O O . TYR A 1 185 ? 15.010 -8.618 -6.253 1.00 71.50 185 TYR A O 1
ATOM 1424 N N . ARG A 1 186 ? 16.342 -6.900 -6.794 1.00 71.12 186 ARG A N 1
ATOM 1425 C CA . ARG A 1 186 ? 16.699 -7.354 -8.153 1.00 71.12 186 ARG A CA 1
ATOM 1426 C C . ARG A 1 186 ? 17.936 -8.259 -8.225 1.00 71.12 186 ARG A C 1
ATOM 1428 O O . ARG A 1 186 ? 18.217 -8.789 -9.301 1.00 71.12 186 ARG A O 1
ATOM 1435 N N . ASN A 1 187 ? 18.720 -8.406 -7.154 1.00 59.47 187 ASN A N 1
ATOM 1436 C CA . ASN A 1 187 ? 20.017 -9.092 -7.226 1.00 59.47 187 ASN A CA 1
ATOM 1437 C C . ASN A 1 187 ? 19.894 -10.538 -7.759 1.00 59.47 187 ASN A C 1
ATOM 1439 O O . ASN A 1 187 ? 19.444 -11.438 -7.066 1.00 59.47 187 ASN A O 1
ATOM 1443 N N . GLU A 1 188 ? 20.342 -10.733 -9.006 1.00 53.53 188 GLU A N 1
ATOM 1444 C CA . GLU A 1 188 ? 20.517 -12.018 -9.709 1.00 53.53 188 GLU A CA 1
ATOM 1445 C C . GLU A 1 188 ? 19.251 -12.823 -10.047 1.00 53.53 188 GLU A C 1
ATOM 1447 O O . GLU A 1 188 ? 19.341 -13.977 -10.470 1.00 53.53 188 GLU A O 1
ATOM 1452 N N . ILE A 1 189 ? 18.071 -12.211 -9.959 1.00 61.38 189 ILE A N 1
ATOM 1453 C CA . ILE A 1 189 ? 16.806 -12.878 -10.282 1.00 61.38 189 ILE A CA 1
ATOM 1454 C C . ILE A 1 189 ? 16.341 -12.425 -11.673 1.00 61.38 189 ILE A C 1
ATOM 1456 O O . ILE A 1 189 ? 16.499 -11.266 -12.057 1.00 61.38 189 ILE A O 1
ATOM 1460 N N . GLY A 1 190 ? 15.821 -13.366 -12.470 1.00 67.88 190 GLY A N 1
ATOM 1461 C CA . GLY A 1 190 ? 15.216 -13.096 -13.778 1.00 67.88 190 GLY A CA 1
ATOM 1462 C C . GLY A 1 190 ? 13.949 -12.232 -13.678 1.00 67.88 190 GLY A C 1
ATOM 1463 O O . GLY A 1 190 ? 13.855 -11.320 -12.871 1.00 67.88 190 GLY A O 1
ATOM 1464 N N . SER A 1 191 ? 12.938 -12.494 -14.506 1.00 76.88 191 SER A N 1
ATOM 1465 C CA . SER A 1 191 ? 11.622 -11.863 -14.317 1.00 76.88 191 SER A CA 1
ATOM 1466 C C . SER A 1 191 ? 10.812 -12.663 -13.293 1.00 76.88 191 SER A C 1
ATOM 1468 O O . SER A 1 191 ? 10.713 -13.883 -13.415 1.00 76.88 191 SER A O 1
ATOM 1470 N N . TYR A 1 192 ? 10.252 -11.987 -12.293 1.00 80.44 192 TYR A N 1
ATOM 1471 C CA . TYR A 1 192 ? 9.403 -12.562 -11.245 1.00 80.44 192 TYR A CA 1
ATOM 1472 C C . TYR A 1 192 ? 8.258 -11.600 -10.921 1.00 80.44 192 TYR A C 1
ATOM 1474 O O . TYR A 1 192 ? 8.191 -10.482 -11.434 1.00 80.44 192 TYR A O 1
ATOM 1482 N N . THR A 1 193 ? 7.308 -12.056 -10.113 1.00 85.12 193 THR A N 1
ATOM 1483 C CA . THR A 1 193 ? 6.177 -11.249 -9.663 1.00 85.12 193 THR A CA 1
ATOM 1484 C C . THR A 1 193 ? 5.916 -11.527 -8.196 1.00 85.12 193 THR A C 1
ATOM 1486 O O . THR A 1 193 ? 5.876 -12.683 -7.787 1.00 85.12 193 THR A O 1
ATOM 1489 N N . TYR A 1 194 ? 5.724 -10.456 -7.434 1.00 87.00 194 TYR A N 1
ATOM 1490 C CA . TYR A 1 194 ? 5.261 -10.520 -6.059 1.00 87.00 194 TYR A CA 1
ATOM 1491 C C . TYR A 1 194 ? 3.740 -10.454 -6.025 1.00 87.00 194 TYR A C 1
ATOM 1493 O O . TYR A 1 194 ? 3.129 -9.623 -6.701 1.00 87.00 194 TYR A O 1
ATOM 1501 N N . GLU A 1 195 ? 3.127 -11.318 -5.226 1.00 88.75 195 GLU A N 1
ATOM 1502 C CA . GLU A 1 195 ? 1.675 -11.382 -5.078 1.00 88.75 195 GLU A CA 1
ATOM 1503 C C . GLU A 1 195 ? 1.329 -11.473 -3.604 1.00 88.75 195 GLU A C 1
ATOM 1505 O O . GLU A 1 195 ? 1.886 -12.307 -2.888 1.00 88.75 195 GLU A O 1
ATOM 1510 N N . LEU A 1 196 ? 0.400 -10.625 -3.182 1.00 87.94 196 LEU A N 1
ATOM 1511 C CA . LEU A 1 196 ? -0.164 -10.624 -1.846 1.00 87.94 196 LEU A CA 1
ATOM 1512 C C . LEU A 1 196 ? -1.680 -10.600 -2.005 1.00 87.94 196 LEU A C 1
ATOM 1514 O O . LEU A 1 196 ? -2.223 -9.664 -2.591 1.00 87.94 196 LEU A O 1
ATOM 1518 N N . THR A 1 197 ? -2.347 -11.651 -1.538 1.00 88.56 197 THR A N 1
ATOM 1519 C CA . THR A 1 197 ? -3.807 -11.778 -1.606 1.00 88.56 197 THR A CA 1
ATOM 1520 C C . THR A 1 197 ? -4.375 -11.707 -0.200 1.00 88.56 197 THR A C 1
ATOM 1522 O O . THR A 1 197 ? -3.836 -12.328 0.713 1.00 88.56 197 THR A O 1
ATOM 1525 N N . THR A 1 198 ? -5.441 -10.937 -0.024 1.00 83.81 198 THR A N 1
ATOM 1526 C CA . THR A 1 198 ? -6.132 -10.778 1.261 1.00 83.81 198 THR A CA 1
ATOM 1527 C C . THR A 1 198 ? -7.279 -11.778 1.352 1.00 83.81 198 THR A C 1
ATOM 1529 O O . THR A 1 198 ? -7.776 -12.248 0.327 1.00 83.81 198 THR A O 1
ATOM 1532 N N . ASP A 1 199 ? -7.752 -12.050 2.565 1.00 82.12 199 ASP A N 1
ATOM 1533 C CA . ASP A 1 199 ? -9.059 -12.680 2.740 1.00 82.12 199 ASP A CA 1
ATOM 1534 C C . ASP A 1 199 ? -10.175 -11.806 2.151 1.00 82.12 199 ASP A C 1
ATOM 1536 O O . ASP A 1 199 ? -10.035 -10.588 2.005 1.00 82.12 199 ASP A O 1
ATOM 1540 N N . SER A 1 200 ? -11.300 -12.440 1.823 1.00 82.06 200 SER A N 1
ATOM 1541 C CA . SER A 1 200 ? -12.481 -11.748 1.318 1.00 82.06 200 SER A CA 1
ATOM 1542 C C . SER A 1 200 ? -12.993 -10.717 2.317 1.00 82.06 200 SER A C 1
ATOM 1544 O O . SER A 1 200 ? -13.228 -11.042 3.483 1.00 82.06 200 SER A O 1
ATOM 1546 N N . ILE A 1 201 ? -13.262 -9.510 1.830 1.00 80.62 201 ILE A N 1
ATOM 1547 C CA . ILE A 1 201 ? -13.898 -8.451 2.609 1.00 80.62 201 ILE A CA 1
ATOM 1548 C C . ILE A 1 201 ? -15.304 -8.187 2.082 1.00 80.62 201 ILE A C 1
ATOM 1550 O O . ILE A 1 201 ? -15.551 -8.242 0.878 1.00 80.62 201 ILE A O 1
ATOM 1554 N N . TYR A 1 202 ? -16.227 -7.898 2.995 1.00 81.69 202 TYR A N 1
ATOM 1555 C CA . TYR A 1 202 ? -17.562 -7.443 2.631 1.00 81.69 202 TYR A CA 1
ATOM 1556 C C . TYR A 1 202 ? -17.542 -5.926 2.432 1.00 81.69 202 TYR A C 1
ATOM 1558 O O . TYR A 1 202 ? -17.144 -5.190 3.340 1.00 81.69 202 TYR A O 1
ATOM 1566 N N . VAL A 1 203 ? -17.977 -5.461 1.263 1.00 82.25 203 VAL A N 1
ATOM 1567 C CA . VAL A 1 203 ? -18.103 -4.032 0.961 1.00 82.25 203 VAL A CA 1
ATOM 1568 C C . VAL A 1 203 ? -19.524 -3.603 1.307 1.00 82.25 203 VAL A C 1
ATOM 1570 O O . VAL A 1 203 ? -20.494 -4.119 0.767 1.00 82.25 203 VAL A O 1
ATOM 1573 N N . TRP A 1 204 ? -19.657 -2.684 2.261 1.00 76.12 204 TRP A N 1
ATOM 1574 C CA . TRP A 1 204 ? -20.962 -2.169 2.665 1.00 76.12 204 TRP A CA 1
ATOM 1575 C C . TRP A 1 204 ? -21.375 -0.992 1.786 1.00 76.12 204 TRP A C 1
ATOM 1577 O O . TRP A 1 204 ? -20.571 -0.092 1.542 1.00 76.12 204 TRP A O 1
ATOM 1587 N N . GLY A 1 205 ? -22.657 -0.956 1.416 1.00 80.12 205 GLY A N 1
ATOM 1588 C CA . GLY A 1 205 ? -23.259 0.170 0.706 1.00 80.12 205 GLY A CA 1
ATOM 1589 C C . GLY A 1 205 ? -23.005 1.510 1.403 1.00 80.12 205 GLY A C 1
ATOM 1590 O O . GLY A 1 205 ? -23.317 1.666 2.588 1.00 80.12 205 GLY A O 1
ATOM 1591 N N . GLY A 1 206 ? -22.427 2.473 0.686 1.00 78.44 206 GLY A N 1
ATOM 1592 C CA . GLY A 1 206 ? -22.049 3.787 1.213 1.00 78.44 206 GLY A CA 1
ATOM 1593 C C . GLY A 1 206 ? -20.751 3.812 2.032 1.00 78.44 206 GLY A C 1
ATOM 1594 O O . GLY A 1 206 ? -20.413 4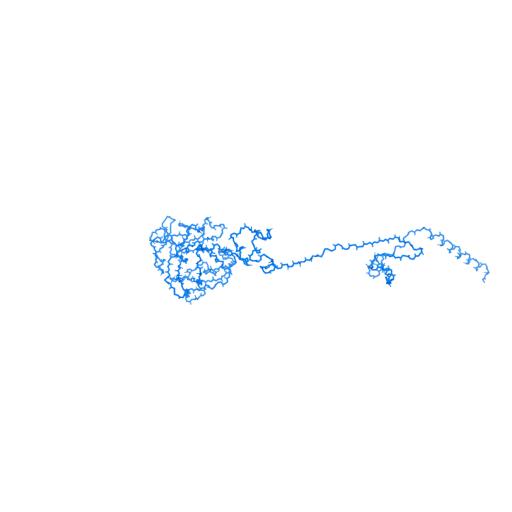.860 2.584 1.00 78.44 206 GLY A O 1
ATOM 1595 N N . LYS A 1 207 ? -20.021 2.692 2.125 1.00 76.31 207 LYS A N 1
ATOM 1596 C CA . LYS A 1 207 ? -18.727 2.560 2.828 1.00 76.31 207 LYS A CA 1
ATOM 1597 C C . LYS A 1 207 ? -17.684 1.861 1.956 1.00 76.31 207 LYS A C 1
ATOM 1599 O O . LYS A 1 207 ? -16.946 0.988 2.410 1.00 76.31 207 LYS A O 1
ATOM 1604 N N . SER A 1 208 ? -17.620 2.263 0.695 1.00 84.25 208 SER A N 1
ATOM 1605 C CA . SER A 1 208 ? -16.771 1.648 -0.321 1.00 84.25 208 SER A CA 1
ATOM 1606 C C . SER A 1 208 ? -15.349 2.209 -0.411 1.00 84.25 208 SER A C 1
ATOM 1608 O O . SER A 1 208 ? -14.590 1.832 -1.301 1.00 84.25 208 SER A O 1
ATOM 1610 N N . GLN A 1 209 ? -14.967 3.128 0.473 1.00 86.75 209 GLN A N 1
ATOM 1611 C CA . GLN A 1 209 ? -13.620 3.691 0.468 1.00 86.75 209 GLN A CA 1
ATOM 1612 C C . GLN A 1 209 ? -12.652 2.763 1.204 1.00 86.75 209 GLN A C 1
ATOM 1614 O O . GLN A 1 209 ? -12.908 2.333 2.333 1.00 86.75 209 GLN A O 1
ATOM 1619 N N . ALA A 1 210 ? -11.520 2.482 0.565 1.00 86.94 210 ALA A N 1
ATOM 1620 C CA . ALA A 1 210 ? -10.413 1.752 1.165 1.00 86.94 210 ALA A CA 1
ATOM 1621 C C . ALA A 1 210 ? -9.103 2.507 0.934 1.00 86.94 210 ALA A C 1
ATOM 1623 O O . ALA A 1 210 ? -8.936 3.207 -0.066 1.00 86.94 210 ALA A O 1
ATOM 1624 N N . SER A 1 211 ? -8.157 2.379 1.860 1.00 88.88 211 SER A N 1
ATOM 1625 C CA . SER A 1 211 ? -6.835 2.977 1.691 1.00 88.88 211 SER A CA 1
ATOM 1626 C C . SER A 1 211 ? -5.747 2.151 2.357 1.00 88.88 211 SER A C 1
ATOM 1628 O O . SER A 1 211 ? -6.009 1.383 3.282 1.00 88.88 211 SER A O 1
ATOM 1630 N N . PHE A 1 212 ? -4.518 2.311 1.876 1.00 87.94 212 PHE A N 1
ATOM 1631 C CA . PHE A 1 212 ? -3.337 1.709 2.482 1.00 87.94 212 PHE A CA 1
ATOM 1632 C C . PHE A 1 212 ? -2.136 2.650 2.397 1.00 87.94 212 PHE A C 1
ATOM 1634 O O . PHE A 1 212 ? -2.050 3.515 1.522 1.00 87.94 212 PHE A O 1
ATOM 1641 N N . GLN A 1 213 ? -1.189 2.472 3.316 1.00 90.25 213 GLN A N 1
ATOM 1642 C CA . GLN A 1 213 ? 0.096 3.161 3.267 1.00 90.25 213 GLN A CA 1
ATOM 1643 C C . GLN A 1 213 ? 1.040 2.418 2.320 1.00 90.25 213 GLN A C 1
ATOM 1645 O O . GLN A 1 213 ? 1.208 1.205 2.420 1.00 90.25 213 GLN A O 1
ATOM 1650 N N . SER A 1 214 ? 1.674 3.146 1.404 1.00 90.50 214 SER A N 1
ATOM 1651 C CA . SER A 1 214 ? 2.641 2.611 0.448 1.00 90.50 214 SER A CA 1
ATOM 1652 C C . SER A 1 214 ? 3.952 3.378 0.524 1.00 90.50 214 SER A C 1
ATOM 1654 O O . SER A 1 214 ? 3.979 4.603 0.401 1.00 90.50 214 SER A O 1
ATOM 1656 N N . MET A 1 215 ? 5.051 2.642 0.660 1.00 90.62 215 MET A N 1
ATOM 1657 C CA . MET A 1 215 ? 6.391 3.123 0.360 1.00 90.62 215 MET A CA 1
ATOM 1658 C C . MET A 1 215 ? 6.962 2.234 -0.738 1.00 90.62 215 MET A C 1
ATOM 1660 O O . MET A 1 215 ? 6.899 1.011 -0.636 1.00 90.62 215 MET A O 1
ATOM 1664 N N . HIS A 1 216 ? 7.495 2.828 -1.801 1.00 90.38 216 HIS A N 1
ATOM 1665 C CA . HIS A 1 216 ? 7.988 2.060 -2.939 1.00 90.38 216 HIS A CA 1
ATOM 1666 C C . HIS A 1 216 ? 9.223 2.694 -3.575 1.00 90.38 216 HIS A C 1
ATOM 1668 O O . HIS A 1 216 ? 9.408 3.914 -3.590 1.00 90.38 216 HIS A O 1
ATOM 1674 N N . ASN A 1 217 ? 10.076 1.837 -4.128 1.00 89.56 217 ASN A N 1
ATOM 1675 C CA . ASN A 1 217 ? 11.247 2.221 -4.904 1.00 89.56 217 ASN A CA 1
ATOM 1676 C C . ASN A 1 217 ? 11.477 1.198 -6.023 1.00 89.56 217 ASN A C 1
ATOM 1678 O O . ASN A 1 217 ? 12.389 0.378 -5.979 1.00 89.56 217 ASN A O 1
ATOM 1682 N N . LEU A 1 218 ? 10.568 1.215 -6.993 1.00 90.69 218 LEU A N 1
ATOM 1683 C CA . LEU A 1 218 ? 10.534 0.305 -8.128 1.00 90.69 218 LEU A CA 1
ATOM 1684 C C . LEU A 1 218 ? 11.557 0.708 -9.185 1.00 90.69 218 LEU A C 1
ATOM 1686 O O . LEU A 1 218 ? 11.786 1.893 -9.435 1.00 90.69 218 LEU A O 1
ATOM 1690 N N . TYR A 1 219 ? 12.133 -0.282 -9.857 1.00 89.69 219 TYR A N 1
ATOM 1691 C CA . TYR A 1 219 ? 13.169 -0.071 -10.852 1.00 89.69 219 TYR A CA 1
ATOM 1692 C C . TYR A 1 219 ? 12.674 0.752 -12.047 1.00 89.69 219 TYR A C 1
ATOM 1694 O O . TYR A 1 219 ? 11.658 0.479 -12.696 1.00 89.69 219 TYR A O 1
ATOM 1702 N N . TYR A 1 220 ? 13.481 1.746 -12.395 1.00 91.56 220 TYR A N 1
ATOM 1703 C CA . TYR A 1 220 ? 13.343 2.549 -13.595 1.00 91.56 220 TYR A CA 1
ATOM 1704 C C . TYR A 1 220 ? 14.714 2.750 -14.235 1.00 91.56 220 TYR A C 1
ATOM 1706 O O . TYR A 1 220 ? 15.759 2.660 -13.587 1.00 91.56 220 TYR A O 1
ATOM 1714 N N . ARG A 1 221 ? 14.721 3.029 -15.537 1.00 91.88 221 ARG A N 1
ATOM 1715 C CA . ARG A 1 221 ? 15.945 3.317 -16.291 1.00 91.88 221 ARG A CA 1
ATOM 1716 C C . ARG A 1 221 ? 15.927 4.725 -16.860 1.00 91.88 221 ARG A C 1
ATOM 1718 O O . ARG A 1 221 ? 14.880 5.238 -17.254 1.00 91.88 221 ARG A O 1
ATOM 1725 N N . ASN A 1 222 ? 17.112 5.313 -16.968 1.00 93.38 222 ASN A N 1
ATOM 1726 C CA . ASN A 1 222 ? 17.290 6.636 -17.551 1.00 93.38 222 ASN A CA 1
ATOM 1727 C C . ASN A 1 222 ? 16.898 6.654 -19.037 1.00 93.38 222 ASN A C 1
ATOM 1729 O O . ASN A 1 222 ? 17.253 5.761 -19.814 1.00 93.38 222 ASN A O 1
ATOM 1733 N N . ALA A 1 223 ? 16.194 7.709 -19.423 1.00 91.62 223 ALA A N 1
ATOM 1734 C CA . ALA A 1 223 ? 16.019 8.177 -20.788 1.00 91.62 223 ALA A CA 1
ATOM 1735 C C . ALA A 1 223 ? 16.827 9.483 -20.978 1.00 91.62 223 ALA A C 1
ATOM 1737 O O . ALA A 1 223 ? 17.318 10.054 -19.999 1.00 91.62 223 ALA A O 1
ATOM 1738 N N . PRO A 1 224 ? 16.998 9.981 -22.216 1.00 88.75 224 PRO A N 1
ATOM 1739 C CA . PRO A 1 224 ? 17.618 11.285 -22.442 1.00 88.75 224 PRO A CA 1
ATOM 1740 C C . PRO A 1 224 ? 16.893 12.410 -21.681 1.00 88.75 224 PRO A C 1
ATOM 1742 O O . PRO A 1 224 ? 15.677 12.360 -21.513 1.00 88.75 224 PRO A O 1
ATOM 1745 N N . SER A 1 225 ? 17.637 13.441 -21.268 1.00 84.06 225 SER A N 1
ATOM 1746 C CA . SER A 1 225 ? 17.096 14.683 -20.685 1.00 84.06 225 SER A CA 1
ATOM 1747 C C . SER A 1 225 ? 16.277 14.498 -19.394 1.00 84.06 225 SER A C 1
ATOM 1749 O O . SER A 1 225 ? 15.113 14.891 -19.334 1.00 84.06 225 SER A O 1
ATOM 1751 N N . SER A 1 226 ? 16.887 13.912 -18.355 1.00 84.44 226 SER A N 1
ATOM 1752 C CA . SER A 1 226 ? 16.299 13.769 -17.003 1.00 84.44 226 SER A CA 1
ATOM 1753 C C . SER A 1 226 ? 14.901 13.139 -16.982 1.00 84.44 226 SER A C 1
ATOM 1755 O O . SER A 1 226 ? 14.057 13.497 -16.167 1.00 84.44 226 SER A O 1
ATOM 1757 N N . SER A 1 227 ? 14.654 12.227 -17.916 1.00 91.19 227 SER A N 1
ATOM 1758 C CA . SER A 1 227 ? 13.396 11.501 -18.050 1.00 91.19 227 SER A CA 1
ATOM 1759 C C . SER A 1 227 ? 13.638 10.006 -17.863 1.00 91.19 227 SER A C 1
ATOM 1761 O O . SER A 1 227 ? 14.784 9.554 -17.924 1.00 91.19 227 SER A O 1
ATOM 1763 N N . PHE A 1 228 ? 12.583 9.217 -17.658 1.00 94.75 228 PHE A N 1
ATOM 1764 C CA . PHE A 1 228 ? 12.731 7.812 -17.265 1.00 94.75 228 PHE A CA 1
ATOM 1765 C C . PHE A 1 228 ? 11.773 6.882 -18.007 1.00 94.75 228 PHE A C 1
ATOM 1767 O O . PHE A 1 228 ? 10.734 7.297 -18.512 1.00 94.75 228 PHE A O 1
ATOM 1774 N N . TYR A 1 229 ? 12.129 5.603 -18.067 1.00 94.56 229 TYR A N 1
ATOM 1775 C CA . TYR A 1 229 ? 11.195 4.520 -18.361 1.00 94.56 229 TYR A CA 1
ATOM 1776 C C . TYR A 1 229 ? 11.028 3.694 -17.088 1.00 94.56 229 TYR A C 1
ATOM 1778 O O . TYR A 1 229 ? 12.026 3.199 -16.556 1.00 94.56 229 TYR A O 1
ATOM 1786 N N . TYR A 1 230 ? 9.795 3.547 -16.611 1.00 94.81 230 TYR A N 1
ATOM 1787 C CA . TYR A 1 230 ? 9.492 2.798 -15.390 1.00 94.81 230 TYR A CA 1
ATOM 1788 C C . TYR A 1 230 ? 9.260 1.338 -15.766 1.00 94.81 230 TYR A C 1
ATOM 1790 O O . TYR A 1 230 ? 8.298 1.018 -16.455 1.00 94.81 230 TYR A O 1
ATOM 1798 N N . GLU A 1 231 ? 10.209 0.473 -15.430 1.00 90.88 231 GLU A N 1
ATOM 1799 C CA . GLU A 1 231 ? 10.217 -0.911 -15.917 1.00 90.88 231 GLU A CA 1
ATOM 1800 C C . GLU A 1 231 ? 9.389 -1.822 -15.016 1.00 90.88 231 GLU A C 1
ATOM 1802 O O . GLU A 1 231 ? 8.663 -2.681 -15.519 1.00 90.88 231 GLU A O 1
ATOM 1807 N N . ASP A 1 232 ? 9.455 -1.565 -13.711 1.00 90.81 232 ASP A N 1
ATOM 1808 C CA . ASP A 1 232 ? 8.678 -2.269 -12.704 1.00 90.81 232 ASP A CA 1
ATOM 1809 C C . ASP A 1 232 ? 7.464 -1.428 -12.292 1.00 90.81 232 ASP A C 1
ATOM 1811 O O . ASP A 1 232 ? 7.466 -0.193 -12.371 1.00 90.81 232 ASP A O 1
ATOM 1815 N N . CYS A 1 233 ? 6.410 -2.115 -11.864 1.00 93.25 233 CYS A N 1
ATOM 1816 C CA . CYS A 1 233 ? 5.127 -1.514 -11.532 1.00 93.25 233 CYS A CA 1
ATOM 1817 C C . CYS A 1 233 ? 4.469 -2.237 -10.354 1.00 93.25 233 CYS A C 1
ATOM 1819 O O . CYS A 1 233 ? 4.718 -3.421 -10.125 1.00 93.25 233 CYS A O 1
ATOM 1821 N N . ALA A 1 234 ? 3.560 -1.543 -9.675 1.00 93.69 234 ALA A N 1
ATOM 1822 C CA . ALA A 1 234 ? 2.625 -2.149 -8.735 1.00 93.69 234 ALA A CA 1
ATOM 1823 C C . ALA A 1 234 ? 1.198 -1.656 -9.003 1.00 93.69 234 ALA A C 1
ATOM 1825 O O . ALA A 1 234 ? 0.976 -0.521 -9.436 1.00 93.69 234 ALA A O 1
ATOM 1826 N N . TYR A 1 235 ? 0.225 -2.531 -8.776 1.00 94.69 235 TYR A N 1
ATOM 1827 C CA . TYR A 1 235 ? -1.189 -2.294 -9.048 1.00 94.69 235 TYR A CA 1
ATOM 1828 C C . TYR A 1 235 ? -2.056 -3.164 -8.138 1.00 94.69 235 TYR A C 1
ATOM 1830 O O . TYR A 1 235 ? -1.576 -4.143 -7.569 1.00 94.69 235 TYR A O 1
ATOM 1838 N N . VAL A 1 236 ? -3.337 -2.810 -8.034 1.00 93.12 236 VAL A N 1
ATOM 1839 C CA . VAL A 1 236 ? -4.340 -3.577 -7.292 1.00 93.12 236 VAL A CA 1
ATOM 1840 C C . VAL A 1 236 ? -5.275 -4.261 -8.281 1.00 93.12 236 VAL A C 1
ATOM 1842 O O . VAL A 1 236 ? -5.698 -3.672 -9.279 1.00 93.12 236 VAL A O 1
ATOM 1845 N N . MET A 1 237 ? -5.576 -5.523 -7.996 1.00 92.62 237 MET A N 1
ATOM 1846 C CA . MET A 1 237 ? -6.609 -6.287 -8.680 1.00 92.62 237 MET A CA 1
ATOM 1847 C C . MET A 1 237 ? -7.665 -6.678 -7.654 1.00 92.62 237 MET A C 1
ATOM 1849 O O . MET A 1 237 ? -7.326 -6.980 -6.511 1.00 92.62 237 MET A O 1
ATOM 1853 N N . VAL A 1 238 ? -8.925 -6.705 -8.066 1.00 92.19 238 VAL A N 1
ATOM 1854 C CA . VAL A 1 238 ? -10.053 -7.101 -7.222 1.00 92.19 238 VAL A CA 1
ATOM 1855 C C . VAL A 1 238 ? -10.793 -8.259 -7.872 1.00 92.19 238 VAL A C 1
ATOM 1857 O O . VAL A 1 238 ? -10.879 -8.355 -9.093 1.00 92.19 238 VAL A O 1
ATOM 1860 N N . GLN A 1 239 ? -11.298 -9.158 -7.043 1.00 91.44 239 GLN A N 1
ATOM 1861 C CA . GLN A 1 239 ? -12.201 -10.226 -7.435 1.00 91.44 239 GLN A CA 1
ATOM 1862 C C . GLN A 1 239 ? -13.432 -10.090 -6.547 1.00 91.44 239 GLN A C 1
ATOM 1864 O O . GLN A 1 239 ? -13.301 -9.881 -5.342 1.00 91.44 239 GLN A O 1
ATOM 1869 N N . SER A 1 240 ? -14.620 -10.183 -7.131 1.00 90.94 240 SER A N 1
ATOM 1870 C CA . SER A 1 240 ? -15.876 -10.060 -6.396 1.00 90.94 240 SER A CA 1
ATOM 1871 C C . SER A 1 240 ? -16.665 -11.365 -6.426 1.00 90.94 240 SER A C 1
ATOM 1873 O O . SER A 1 240 ? -16.494 -12.217 -7.308 1.00 90.94 240 SER A O 1
ATOM 1875 N N . SER A 1 241 ? -17.519 -11.528 -5.421 1.00 88.25 241 SER A N 1
ATOM 1876 C CA . SER A 1 241 ? -18.435 -12.651 -5.272 1.00 88.25 241 SER A CA 1
ATOM 1877 C C . SER A 1 241 ? -19.715 -12.159 -4.605 1.00 88.25 241 SER A C 1
ATOM 1879 O O . SER A 1 241 ? -19.662 -11.344 -3.689 1.00 88.25 241 SER A O 1
ATOM 1881 N N . THR A 1 242 ? -20.865 -12.657 -5.060 1.00 84.88 242 THR A N 1
ATOM 1882 C CA . THR A 1 242 ? -22.180 -12.328 -4.475 1.00 84.88 242 THR A CA 1
ATOM 1883 C C . THR A 1 242 ? -22.629 -13.339 -3.418 1.00 84.88 242 THR A C 1
ATOM 1885 O O . THR A 1 242 ? -23.546 -13.064 -2.652 1.00 84.88 242 THR A O 1
ATOM 1888 N N . ASP A 1 243 ? -21.986 -14.507 -3.366 1.00 82.88 243 ASP A N 1
ATOM 1889 C CA . ASP A 1 243 ? -22.314 -15.633 -2.482 1.00 82.88 243 ASP A CA 1
ATOM 1890 C C . ASP A 1 243 ? -21.123 -16.060 -1.595 1.00 82.88 243 ASP A C 1
ATOM 1892 O O . ASP A 1 243 ? -21.207 -17.052 -0.868 1.00 82.88 243 ASP A O 1
ATOM 1896 N N . GLY A 1 244 ? -19.995 -15.3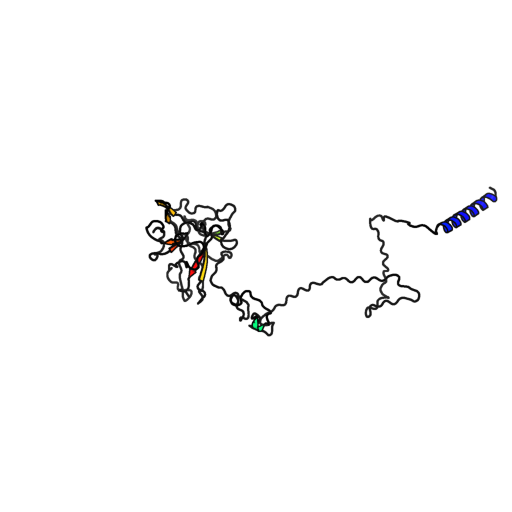44 -1.679 1.00 80.00 244 GLY A N 1
ATOM 1897 C CA . GLY A 1 244 ? -18.746 -15.638 -0.968 1.00 80.00 244 GLY A CA 1
ATOM 1898 C C . GLY A 1 244 ? -18.052 -16.936 -1.401 1.00 80.00 244 GLY A C 1
ATOM 1899 O O . GLY A 1 244 ? -17.061 -17.330 -0.790 1.00 80.00 244 GLY A O 1
ATOM 1900 N N . SER A 1 245 ? -18.562 -17.621 -2.430 1.00 81.75 245 SER A N 1
ATOM 1901 C CA . SER A 1 245 ? -18.127 -18.970 -2.827 1.00 81.75 245 SER A CA 1
ATOM 1902 C C . SER A 1 245 ? -17.788 -19.063 -4.316 1.00 81.75 245 SER A C 1
ATOM 1904 O O . SER A 1 245 ? -16.843 -19.747 -4.708 1.00 81.75 245 SER A O 1
ATOM 1906 N N . SER A 1 246 ? -18.542 -18.353 -5.148 1.00 88.06 246 SER A N 1
ATOM 1907 C CA . SER A 1 246 ? -18.382 -18.242 -6.590 1.00 88.06 246 SER A CA 1
ATOM 1908 C C . SER A 1 246 ? -17.707 -16.914 -6.897 1.00 88.06 246 SER A C 1
ATOM 1910 O O . SER A 1 246 ? -18.325 -15.850 -6.823 1.00 88.06 246 SER A O 1
ATOM 1912 N N . TRP A 1 247 ? -16.423 -16.977 -7.225 1.00 89.31 247 TRP A N 1
ATOM 1913 C CA . TRP A 1 247 ? -15.603 -15.796 -7.443 1.00 89.31 247 TRP A CA 1
ATOM 1914 C C . TRP A 1 247 ? -15.443 -15.481 -8.935 1.00 89.31 247 TRP A C 1
ATOM 1916 O O . TRP A 1 247 ? -15.243 -16.387 -9.748 1.00 89.31 247 TRP A O 1
ATOM 1926 N N . GLY A 1 248 ? -15.535 -14.195 -9.290 1.00 89.12 248 GLY A N 1
ATOM 1927 C CA . GLY A 1 248 ? -15.334 -13.691 -10.654 1.00 89.12 248 GLY A CA 1
ATOM 1928 C C . GLY A 1 248 ? -13.886 -13.801 -11.149 1.00 89.12 248 GLY A C 1
ATOM 1929 O O . GLY A 1 248 ? -13.062 -14.487 -10.558 1.00 89.12 248 GLY A O 1
ATOM 1930 N N . ALA A 1 249 ? -13.535 -13.126 -12.243 1.00 90.31 249 ALA A N 1
ATOM 1931 C CA . ALA A 1 249 ? -12.127 -12.970 -12.620 1.00 90.31 249 ALA A CA 1
ATOM 1932 C C . ALA A 1 249 ? -11.486 -11.814 -11.832 1.00 90.31 249 ALA A C 1
ATOM 1934 O O . ALA A 1 249 ? -12.191 -10.937 -11.343 1.00 90.31 249 ALA A O 1
ATOM 1935 N N . PHE A 1 250 ? -10.154 -11.797 -11.730 1.00 90.31 250 PHE A N 1
ATOM 1936 C CA . PHE A 1 250 ? -9.446 -10.617 -11.232 1.00 90.31 250 PHE A CA 1
ATOM 1937 C C . PHE A 1 250 ? -9.541 -9.471 -12.241 1.00 90.31 250 PHE A C 1
ATOM 1939 O O . PHE A 1 250 ? -9.158 -9.621 -13.405 1.00 90.31 250 PHE A O 1
ATOM 1946 N N . GLU A 1 251 ? -9.983 -8.314 -11.767 1.00 93.12 251 GLU A N 1
ATOM 1947 C CA . GLU A 1 251 ? -10.156 -7.092 -12.544 1.00 93.12 251 GLU A CA 1
ATOM 1948 C C . GLU A 1 251 ? -9.245 -5.984 -12.014 1.00 93.12 251 GLU A C 1
ATOM 1950 O O . GLU A 1 251 ? -8.950 -5.913 -10.822 1.00 93.12 251 GLU A O 1
ATOM 1955 N N . PHE A 1 252 ? -8.749 -5.132 -12.913 1.00 93.81 252 PHE A N 1
ATOM 1956 C CA . PHE A 1 252 ? -7.872 -4.024 -12.539 1.00 93.81 252 PHE A CA 1
ATOM 1957 C C . PHE A 1 252 ? -8.669 -2.933 -11.828 1.00 93.81 252 PHE A C 1
ATOM 1959 O O . PHE A 1 252 ? -9.594 -2.366 -12.413 1.00 93.81 252 PHE A O 1
ATOM 1966 N N . LEU A 1 253 ? -8.259 -2.602 -10.604 1.00 94.00 253 LEU A N 1
ATOM 1967 C CA . LEU A 1 253 ? -8.843 -1.518 -9.827 1.00 94.00 253 LEU A CA 1
ATOM 1968 C C . LEU A 1 253 ? -7.958 -0.267 -9.952 1.00 94.00 253 LEU A C 1
ATOM 1970 O O . LEU A 1 253 ? -6.825 -0.275 -9.459 1.00 94.00 253 LEU A O 1
ATOM 1974 N N . PRO A 1 254 ? -8.419 0.809 -10.616 1.00 93.81 254 PRO A N 1
ATOM 1975 C CA . PRO A 1 254 ? -7.660 2.050 -10.669 1.00 93.81 254 PRO A CA 1
ATOM 1976 C C . PRO A 1 254 ? -7.556 2.688 -9.280 1.00 93.81 254 PRO A C 1
ATOM 1978 O O . PRO A 1 254 ? -8.492 2.644 -8.486 1.00 93.81 254 PRO A O 1
ATOM 1981 N N . PHE A 1 255 ? -6.424 3.339 -9.012 1.00 95.00 255 PHE A N 1
ATOM 1982 C CA . PHE A 1 255 ? -6.261 4.131 -7.797 1.00 95.00 255 PHE A CA 1
ATOM 1983 C C . PHE A 1 255 ? -7.171 5.357 -7.815 1.00 95.00 255 PHE A C 1
ATOM 1985 O O . PHE A 1 255 ? -7.204 6.102 -8.803 1.00 95.00 255 PHE A O 1
ATOM 1992 N N . ASP A 1 256 ? -7.843 5.600 -6.695 1.00 93.75 256 ASP A N 1
ATOM 1993 C CA . ASP A 1 256 ? -8.629 6.804 -6.490 1.00 93.75 256 ASP A CA 1
ATOM 1994 C C . ASP A 1 256 ? -7.689 7.975 -6.184 1.00 93.75 256 ASP A C 1
ATOM 1996 O O . ASP A 1 256 ? -7.196 8.156 -5.068 1.00 93.75 256 ASP A O 1
ATOM 2000 N N . GLN A 1 257 ? -7.430 8.784 -7.210 1.00 90.44 257 GLN A N 1
ATOM 2001 C CA . GLN A 1 257 ? -6.557 9.954 -7.113 1.00 90.44 257 GLN A CA 1
ATOM 2002 C C . GLN A 1 257 ? -7.118 11.036 -6.181 1.00 90.44 257 GLN A C 1
ATOM 2004 O O . GLN A 1 257 ? -6.345 11.860 -5.700 1.00 90.44 257 GLN A O 1
ATOM 2009 N N . SER A 1 258 ? -8.430 11.058 -5.922 1.00 90.31 258 SER A N 1
ATOM 2010 C CA . SER A 1 258 ? -9.033 12.043 -5.017 1.00 90.31 258 SER A CA 1
ATOM 2011 C C . SER A 1 258 ? -8.754 11.729 -3.544 1.00 90.31 258 SER A C 1
ATOM 2013 O O . SER A 1 258 ? -8.602 12.649 -2.744 1.00 90.31 258 SER A O 1
ATOM 2015 N N . ASN A 1 259 ? -8.589 10.442 -3.222 1.00 89.12 259 ASN A N 1
ATOM 2016 C CA . ASN A 1 259 ? -8.280 9.933 -1.884 1.00 89.12 259 ASN A CA 1
ATOM 2017 C C . ASN A 1 259 ? -6.812 9.487 -1.723 1.00 89.12 259 ASN A C 1
ATOM 2019 O O . ASN A 1 259 ? -6.425 8.958 -0.682 1.00 89.12 259 ASN A O 1
ATOM 2023 N N . THR A 1 260 ? -5.972 9.711 -2.738 1.00 93.06 260 THR A N 1
ATOM 2024 C CA . THR A 1 260 ? -4.531 9.419 -2.706 1.00 93.06 260 THR A CA 1
ATOM 2025 C C . THR A 1 260 ? -3.739 10.676 -2.346 1.00 93.06 260 THR A C 1
ATOM 2027 O O . THR A 1 260 ? -3.974 11.752 -2.893 1.00 93.06 260 THR A O 1
ATOM 2030 N N . THR A 1 261 ? -2.758 10.553 -1.447 1.00 94.00 261 THR A N 1
ATOM 2031 C CA . THR A 1 261 ? -1.889 11.664 -1.024 1.00 94.00 261 THR A CA 1
ATOM 2032 C C . THR A 1 261 ? -0.418 11.247 -0.983 1.00 94.00 261 THR A C 1
ATOM 2034 O O . THR A 1 261 ? -0.086 10.102 -0.695 1.00 94.00 261 THR A O 1
ATOM 2037 N N . GLY A 1 262 ? 0.489 12.179 -1.294 1.00 93.88 262 GLY A N 1
ATOM 2038 C CA . GLY A 1 262 ? 1.942 11.942 -1.330 1.00 93.88 262 GLY A CA 1
ATOM 2039 C C . GLY A 1 262 ? 2.476 11.398 -2.664 1.00 93.88 262 GLY A C 1
ATOM 2040 O O . GLY A 1 262 ? 3.627 11.658 -3.014 1.00 93.88 262 GLY A O 1
ATOM 2041 N N . VAL A 1 263 ? 1.636 10.722 -3.449 1.00 95.19 263 VAL A N 1
ATOM 2042 C CA . VAL A 1 263 ? 1.935 10.296 -4.827 1.00 95.19 263 VAL A CA 1
ATOM 2043 C C . VAL A 1 263 ? 0.811 10.699 -5.774 1.00 95.19 263 VAL A C 1
ATOM 2045 O O . VAL A 1 263 ? -0.320 10.921 -5.354 1.00 95.19 263 VAL A O 1
ATOM 2048 N N . SER A 1 264 ? 1.135 10.853 -7.054 1.00 94.38 264 SER A N 1
ATOM 2049 C CA . SER A 1 264 ? 0.194 11.227 -8.114 1.00 94.38 264 SER A CA 1
ATOM 2050 C C . SER A 1 264 ? 0.788 10.937 -9.496 1.00 94.38 264 SER A C 1
ATOM 2052 O O . SER A 1 264 ? 1.948 10.536 -9.621 1.00 94.38 264 SER A O 1
ATOM 2054 N N . ASN A 1 265 ? 0.003 11.138 -10.556 1.00 92.81 265 ASN A N 1
ATOM 2055 C CA . ASN A 1 265 ? 0.490 11.010 -11.931 1.00 92.81 265 ASN A CA 1
ATOM 2056 C C . ASN A 1 265 ? 1.712 11.914 -12.191 1.00 92.81 265 ASN A C 1
ATOM 2058 O O . ASN A 1 265 ? 1.623 13.137 -12.105 1.00 92.81 265 ASN A O 1
ATOM 2062 N N . GLY A 1 266 ? 2.838 11.305 -12.560 1.00 91.12 266 GLY A N 1
ATOM 2063 C CA . GLY A 1 266 ? 4.125 11.976 -12.753 1.00 91.12 266 GLY A CA 1
ATOM 2064 C C . GLY A 1 266 ? 5.018 12.002 -11.506 1.00 91.12 266 GLY A C 1
ATOM 2065 O O . GLY A 1 266 ? 6.165 12.427 -11.611 1.00 91.12 266 GLY A O 1
ATOM 2066 N N . ASN A 1 267 ? 4.519 11.553 -10.351 1.00 92.75 267 ASN A N 1
ATOM 2067 C CA . ASN A 1 267 ? 5.237 11.537 -9.078 1.00 92.75 267 ASN A CA 1
ATOM 2068 C C . ASN A 1 267 ? 4.855 10.297 -8.243 1.00 92.75 267 ASN A C 1
ATOM 2070 O O . ASN A 1 267 ? 3.913 10.331 -7.454 1.00 92.75 267 ASN A O 1
ATOM 2074 N N . GLY A 1 268 ? 5.557 9.181 -8.452 1.00 93.69 268 GLY A N 1
ATOM 2075 C CA . GLY A 1 268 ? 5.281 7.885 -7.801 1.00 93.69 268 GLY A CA 1
ATOM 2076 C C . GLY A 1 268 ? 4.145 7.074 -8.445 1.00 93.69 268 GLY A C 1
ATOM 2077 O O . GLY A 1 268 ? 4.002 5.880 -8.191 1.00 93.69 268 GLY A O 1
ATOM 2078 N N . MET A 1 269 ? 3.361 7.683 -9.340 1.00 95.56 269 MET A N 1
ATOM 2079 C CA . MET A 1 269 ? 2.408 6.981 -10.201 1.00 95.56 269 MET A CA 1
ATOM 2080 C C . MET A 1 269 ? 2.565 7.426 -11.650 1.00 95.56 269 MET A C 1
ATOM 2082 O O . MET A 1 269 ? 2.815 8.598 -11.929 1.00 95.56 269 MET A O 1
ATOM 2086 N N . TYR A 1 270 ? 2.410 6.501 -12.592 1.00 95.88 270 TYR A N 1
ATOM 2087 C CA . TYR A 1 270 ? 2.606 6.779 -14.013 1.00 95.88 270 TYR A CA 1
ATOM 2088 C C . TYR A 1 270 ? 1.629 5.979 -14.867 1.00 95.88 270 TYR A C 1
ATOM 2090 O O . TYR A 1 270 ? 1.160 4.907 -14.486 1.00 95.88 270 TYR A O 1
ATOM 2098 N N . THR A 1 271 ? 1.332 6.504 -16.053 1.00 95.06 271 THR A N 1
ATOM 2099 C CA . THR A 1 271 ? 0.507 5.793 -17.031 1.00 95.06 271 THR A CA 1
ATOM 2100 C C . THR A 1 271 ? 1.323 4.707 -17.718 1.00 95.06 271 THR A C 1
ATOM 2102 O O . THR A 1 271 ? 2.502 4.892 -18.033 1.00 95.06 271 THR A O 1
ATOM 2105 N N . ARG A 1 272 ? 0.692 3.564 -17.977 1.00 93.75 272 ARG A N 1
ATOM 2106 C CA . ARG A 1 272 ? 1.285 2.493 -18.777 1.00 93.75 272 ARG A CA 1
ATOM 2107 C C . ARG A 1 272 ? 1.313 2.873 -20.258 1.00 93.75 272 ARG A C 1
ATOM 2109 O O . ARG A 1 272 ? 0.311 3.328 -20.810 1.00 93.75 272 ARG A O 1
ATOM 2116 N N . GLY A 1 273 ? 2.441 2.630 -20.919 1.00 92.06 273 GLY A N 1
ATOM 2117 C CA . GLY A 1 273 ? 2.619 2.902 -22.341 1.00 92.06 273 GLY A CA 1
ATOM 2118 C C . GLY A 1 273 ? 4.016 2.563 -22.863 1.00 92.06 273 GLY A C 1
ATOM 2119 O O . GLY A 1 273 ? 4.756 1.777 -22.277 1.00 92.06 273 GLY A O 1
ATOM 2120 N N . THR A 1 274 ? 4.365 3.133 -24.015 1.00 90.00 274 THR A N 1
ATOM 2121 C CA . THR A 1 274 ? 5.655 2.907 -24.696 1.00 90.00 274 THR A CA 1
ATOM 2122 C C . THR A 1 274 ? 6.523 4.161 -24.770 1.00 90.00 274 THR A C 1
ATOM 2124 O O . THR A 1 274 ? 7.624 4.112 -25.316 1.00 90.00 274 THR A O 1
ATOM 2127 N N . SER A 1 275 ? 6.029 5.291 -24.268 1.00 92.81 275 SER A N 1
ATOM 2128 C CA . SER A 1 275 ? 6.720 6.578 -24.338 1.00 92.81 275 SER A CA 1
ATOM 2129 C C . SER A 1 275 ? 7.644 6.785 -23.140 1.00 92.81 275 SER A C 1
ATOM 2131 O O . SER A 1 275 ? 7.608 6.055 -22.150 1.00 92.81 275 SER A O 1
ATOM 2133 N N . VAL A 1 276 ? 8.480 7.814 -23.235 1.00 93.06 276 VAL A N 1
ATOM 2134 C CA . VAL A 1 276 ? 9.244 8.328 -22.097 1.00 93.06 276 VAL A CA 1
ATOM 2135 C C . VAL A 1 276 ? 8.277 8.806 -21.001 1.00 93.06 276 VAL A C 1
ATOM 2137 O O . VAL A 1 276 ? 7.205 9.325 -21.307 1.00 93.06 276 VAL A O 1
ATOM 2140 N N . ASN A 1 277 ? 8.669 8.644 -19.737 1.00 94.31 277 ASN A N 1
ATOM 2141 C CA . ASN A 1 277 ? 7.890 8.933 -18.528 1.00 94.31 277 ASN A CA 1
ATOM 2142 C C . ASN A 1 277 ? 6.613 8.085 -18.390 1.00 94.31 277 ASN A C 1
ATOM 2144 O O . ASN A 1 277 ? 5.616 8.529 -17.822 1.00 94.31 277 ASN A O 1
ATOM 2148 N N . GLN A 1 278 ? 6.654 6.854 -18.903 1.00 94.94 278 GLN A N 1
ATOM 2149 C CA . GLN A 1 278 ? 5.578 5.871 -18.780 1.00 94.94 278 GLN A CA 1
ATOM 2150 C C . GLN A 1 278 ? 6.092 4.551 -18.209 1.00 94.94 278 GLN A C 1
ATOM 2152 O O . GLN A 1 278 ? 7.280 4.221 -18.319 1.00 94.94 278 GLN A O 1
ATOM 2157 N N . ILE A 1 279 ? 5.170 3.796 -17.612 1.00 95.00 279 ILE A N 1
ATOM 2158 C CA . ILE A 1 279 ? 5.409 2.405 -17.230 1.00 95.00 279 ILE A CA 1
ATOM 2159 C C . ILE A 1 279 ? 5.462 1.563 -18.491 1.00 95.00 279 ILE A C 1
ATOM 2161 O O . ILE A 1 279 ? 4.543 1.604 -19.311 1.00 95.00 279 ILE A O 1
ATOM 2165 N N . THR A 1 280 ? 6.551 0.821 -18.658 1.00 91.94 280 THR A N 1
ATOM 2166 C CA . THR A 1 280 ? 6.782 0.029 -19.858 1.00 91.94 280 THR A CA 1
ATOM 2167 C C . THR A 1 280 ? 5.826 -1.155 -19.926 1.00 91.94 280 THR A C 1
ATOM 2169 O O . THR A 1 280 ? 5.194 -1.581 -18.957 1.00 91.94 280 THR A O 1
ATOM 2172 N N . THR A 1 281 ? 5.754 -1.764 -21.104 1.00 87.75 281 THR A N 1
ATOM 2173 C CA . THR A 1 281 ? 4.960 -2.971 -21.328 1.00 87.75 281 THR A CA 1
ATOM 2174 C C . THR A 1 281 ? 5.544 -4.221 -20.663 1.00 87.75 281 THR A C 1
ATOM 2176 O O . THR A 1 281 ? 5.005 -5.297 -20.898 1.00 87.75 281 THR A O 1
ATOM 2179 N N . LYS A 1 282 ? 6.623 -4.123 -19.866 1.00 84.69 282 LYS A N 1
ATOM 2180 C CA . LYS A 1 282 ? 7.108 -5.238 -19.030 1.00 84.69 282 LYS A CA 1
ATOM 2181 C C . LYS A 1 282 ? 6.212 -5.487 -17.821 1.00 84.69 282 LYS A C 1
ATOM 2183 O O . LYS A 1 282 ? 6.111 -6.614 -17.360 1.00 84.69 282 LYS A O 1
ATOM 2188 N N . CYS A 1 283 ? 5.482 -4.467 -17.387 1.00 86.12 283 CYS A N 1
ATOM 2189 C CA . CYS A 1 283 ? 4.338 -4.623 -16.507 1.00 86.12 283 CYS A CA 1
ATOM 2190 C C . CYS A 1 283 ? 3.180 -5.290 -17.279 1.00 86.12 283 CYS A C 1
ATOM 2192 O O . CYS A 1 283 ? 2.397 -4.606 -17.957 1.00 86.12 283 CYS A O 1
ATOM 2194 N N . ASN A 1 284 ? 3.129 -6.628 -17.297 1.00 85.88 284 ASN A N 1
ATOM 2195 C CA . ASN A 1 284 ? 2.246 -7.374 -18.209 1.00 85.88 284 ASN A CA 1
ATOM 2196 C C . ASN A 1 284 ? 1.688 -8.704 -17.691 1.00 85.88 284 ASN A C 1
ATOM 2198 O O . ASN A 1 284 ? 1.174 -9.475 -18.499 1.00 85.88 284 ASN A O 1
ATOM 2202 N N . LYS A 1 285 ? 1.753 -8.982 -16.384 1.00 84.94 285 LYS A N 1
ATOM 2203 C CA . LYS A 1 285 ? 1.128 -10.197 -15.843 1.00 84.94 285 LYS A CA 1
ATOM 2204 C C . LYS A 1 285 ? -0.364 -10.279 -16.198 1.00 84.94 285 LYS A C 1
ATOM 2206 O O . LYS A 1 285 ? -0.852 -11.354 -16.530 1.00 84.94 285 LYS A O 1
ATOM 2211 N N . TYR A 1 286 ? -1.056 -9.141 -16.175 1.00 86.12 286 TYR A N 1
ATOM 2212 C CA . TYR A 1 286 ? -2.440 -9.015 -16.622 1.00 86.12 286 TYR A CA 1
ATOM 2213 C C . TYR A 1 286 ? -2.572 -8.063 -17.812 1.00 86.12 286 TYR A C 1
ATOM 2215 O O . TYR A 1 286 ? -1.665 -7.296 -18.150 1.00 86.12 286 TYR A O 1
ATOM 2223 N N . SER A 1 287 ? -3.732 -8.132 -18.463 1.00 86.06 287 SER A N 1
ATOM 2224 C CA . SER A 1 287 ? -4.141 -7.131 -19.445 1.00 86.06 287 SER A CA 1
ATOM 2225 C C . SER A 1 287 ? -4.736 -5.932 -18.720 1.00 86.06 287 SER A C 1
ATOM 2227 O O . SER A 1 287 ? -5.581 -6.095 -17.846 1.00 86.06 287 SER A O 1
ATOM 2229 N N . PHE A 1 288 ? -4.309 -4.732 -19.103 1.00 89.94 288 PHE A N 1
ATOM 2230 C CA . PHE A 1 288 ? -4.732 -3.489 -18.465 1.00 89.94 288 PHE A CA 1
ATOM 2231 C C . PHE A 1 288 ? -5.426 -2.569 -19.470 1.00 89.94 288 PHE A C 1
ATOM 2233 O O . PHE A 1 288 ? -5.028 -2.556 -20.643 1.00 89.94 288 PHE A O 1
ATOM 2240 N N . PRO A 1 289 ? -6.405 -1.761 -19.026 1.00 89.94 289 PRO A N 1
ATOM 2241 C CA . PRO A 1 289 ? -7.005 -0.725 -19.855 1.00 89.94 289 PRO A CA 1
ATOM 2242 C C . PRO A 1 289 ? -5.963 0.245 -20.428 1.00 89.94 289 PRO A C 1
ATOM 2244 O O . PRO A 1 289 ? -4.911 0.503 -19.834 1.00 89.94 289 PRO A O 1
ATOM 2247 N N . THR A 1 290 ? -6.259 0.821 -21.594 1.00 86.25 290 THR A N 1
ATOM 2248 C CA . THR A 1 290 ? -5.430 1.890 -22.162 1.00 86.25 290 THR A CA 1
ATOM 2249 C C . THR A 1 290 ? -5.396 3.084 -21.212 1.00 86.25 290 THR A C 1
ATOM 2251 O O . THR A 1 290 ? -6.439 3.548 -20.764 1.00 86.25 290 THR A O 1
ATOM 2254 N N . GLY A 1 291 ? -4.196 3.589 -20.917 1.00 85.88 291 GLY A N 1
ATOM 2255 C CA . GLY A 1 291 ? -4.024 4.709 -19.990 1.00 85.88 291 GLY A CA 1
ATOM 2256 C C . GLY A 1 291 ? -4.125 4.331 -18.511 1.00 85.88 291 GLY A C 1
ATOM 2257 O O . GLY A 1 291 ? -4.185 5.234 -17.685 1.00 85.88 291 GLY A O 1
ATOM 2258 N N . ALA A 1 292 ? -4.114 3.037 -18.163 1.00 92.12 292 ALA A N 1
ATOM 2259 C CA . ALA A 1 292 ? -4.060 2.599 -16.772 1.00 92.12 292 ALA A CA 1
ATOM 2260 C C . ALA A 1 292 ? -2.884 3.258 -16.028 1.00 92.12 292 ALA A C 1
ATOM 2262 O O . ALA A 1 292 ? -1.729 3.162 -16.459 1.00 92.12 292 ALA A O 1
ATOM 2263 N N . THR A 1 293 ? -3.199 3.924 -14.918 1.00 94.44 293 THR A N 1
ATOM 2264 C CA . THR A 1 293 ? -2.224 4.500 -13.990 1.00 94.44 293 THR A CA 1
ATOM 2265 C C . THR A 1 293 ? -1.864 3.468 -12.936 1.00 94.44 293 THR A C 1
ATOM 2267 O O . THR A 1 293 ? -2.742 2.856 -12.335 1.00 94.44 293 THR A O 1
ATOM 2270 N N . MET A 1 294 ? -0.569 3.295 -12.699 1.00 95.44 294 MET A N 1
ATOM 2271 C CA . MET A 1 294 ? -0.032 2.339 -11.736 1.00 95.44 294 MET A CA 1
ATOM 2272 C C . MET A 1 294 ? 1.071 2.997 -10.911 1.00 95.44 294 MET A C 1
ATOM 2274 O O . MET A 1 294 ? 1.589 4.054 -11.282 1.00 95.44 294 MET A O 1
ATOM 2278 N N . ILE A 1 295 ? 1.448 2.358 -9.809 1.00 95.94 295 ILE A N 1
ATOM 2279 C CA . ILE A 1 295 ? 2.608 2.765 -9.020 1.00 95.94 295 ILE A CA 1
ATOM 2280 C C . ILE A 1 295 ? 3.874 2.421 -9.806 1.00 95.94 295 ILE A C 1
ATOM 2282 O O . ILE A 1 295 ? 3.981 1.337 -10.383 1.00 95.94 295 ILE A O 1
ATOM 2286 N N . GLY A 1 296 ? 4.823 3.352 -9.836 1.00 94.81 296 GLY A N 1
ATOM 2287 C CA . GLY A 1 296 ? 6.083 3.215 -10.560 1.00 94.81 296 GLY A CA 1
ATOM 2288 C C . GLY A 1 296 ? 7.141 4.155 -9.996 1.00 94.81 296 GLY A C 1
ATOM 2289 O O . GLY A 1 296 ? 6.823 5.182 -9.403 1.00 94.81 296 GLY A O 1
ATOM 2290 N N . GLY A 1 297 ? 8.414 3.830 -10.204 1.00 93.44 297 GLY A N 1
ATOM 2291 C CA . GLY A 1 297 ? 9.511 4.646 -9.688 1.00 93.44 297 GLY A CA 1
ATOM 2292 C C . GLY A 1 297 ? 9.540 4.672 -8.162 1.00 93.44 297 GLY A C 1
ATOM 2293 O O . GLY A 1 297 ? 9.357 3.640 -7.523 1.00 93.44 297 GLY A O 1
ATOM 2294 N N . THR A 1 298 ? 9.782 5.844 -7.574 1.00 92.56 298 THR A N 1
ATOM 2295 C CA . THR A 1 298 ? 9.884 5.995 -6.119 1.00 92.56 298 THR A CA 1
ATOM 2296 C C . THR A 1 298 ? 8.772 6.858 -5.537 1.00 92.56 298 THR A C 1
ATOM 2298 O O . THR A 1 298 ? 8.385 7.870 -6.125 1.00 92.56 298 THR A O 1
ATOM 2301 N N . SER A 1 299 ? 8.310 6.482 -4.344 1.00 93.44 299 SER A N 1
ATOM 2302 C CA . SER A 1 299 ? 7.448 7.312 -3.511 1.00 93.44 299 SER A CA 1
ATOM 2303 C C . SER A 1 299 ? 8.228 8.389 -2.767 1.00 93.44 299 SER A C 1
ATOM 2305 O O . SER A 1 299 ? 7.604 9.294 -2.228 1.00 93.44 299 SER A O 1
ATOM 2307 N N . ASN A 1 300 ? 9.565 8.327 -2.721 1.00 91.50 300 ASN A N 1
ATOM 2308 C CA . ASN A 1 300 ? 10.396 9.312 -2.036 1.00 91.50 300 ASN A CA 1
ATOM 2309 C C . ASN A 1 300 ? 10.501 10.596 -2.868 1.00 91.50 300 ASN A C 1
ATOM 2311 O O . ASN A 1 300 ? 11.241 10.674 -3.850 1.00 91.50 300 ASN A O 1
ATOM 2315 N N . ASN A 1 301 ? 9.725 11.602 -2.478 1.00 91.12 301 ASN A N 1
ATOM 2316 C CA . ASN A 1 301 ? 9.620 12.874 -3.172 1.00 91.12 301 ASN A CA 1
ATOM 2317 C C . ASN A 1 301 ? 9.342 14.009 -2.168 1.00 91.12 301 ASN A C 1
ATOM 2319 O O . ASN A 1 301 ? 9.214 13.786 -0.964 1.00 91.12 301 ASN A O 1
ATOM 2323 N N . SER A 1 302 ? 9.245 15.251 -2.643 1.00 91.94 302 SER A N 1
ATOM 2324 C CA . SER A 1 302 ? 9.049 16.415 -1.766 1.00 91.94 302 SER A CA 1
ATOM 2325 C C . SER A 1 302 ? 7.753 16.380 -0.942 1.00 91.94 302 SER A C 1
ATOM 2327 O O . SER A 1 302 ? 7.700 17.014 0.108 1.00 91.94 302 SER A O 1
ATOM 2329 N N . GLN A 1 303 ? 6.725 15.648 -1.380 1.00 90.06 303 GLN A N 1
ATOM 2330 C CA . GLN A 1 303 ? 5.435 15.517 -0.693 1.00 90.06 303 GLN A CA 1
ATOM 2331 C C . GLN A 1 303 ? 5.455 14.454 0.414 1.00 90.06 303 GLN A C 1
ATOM 2333 O O . GLN A 1 303 ? 4.675 14.546 1.355 1.00 90.06 303 GLN A O 1
ATOM 2338 N N . THR A 1 304 ? 6.344 13.463 0.321 1.00 91.88 304 THR A N 1
ATOM 2339 C CA . THR A 1 304 ? 6.466 12.349 1.281 1.00 91.88 304 THR A CA 1
ATOM 2340 C C . THR A 1 304 ? 7.718 12.447 2.151 1.00 91.88 304 THR A C 1
ATOM 2342 O O . THR A 1 304 ? 7.894 11.643 3.067 1.00 91.88 304 THR A O 1
ATOM 2345 N N . ALA A 1 305 ? 8.583 13.438 1.911 1.00 88.62 305 ALA A N 1
ATOM 2346 C CA . ALA A 1 305 ? 9.831 13.640 2.646 1.00 88.62 305 ALA A CA 1
ATOM 2347 C C . ALA A 1 305 ? 9.625 13.738 4.169 1.00 88.62 305 ALA A C 1
ATOM 2349 O O . ALA A 1 305 ? 10.412 13.193 4.939 1.00 88.62 305 ALA A O 1
ATOM 2350 N N . SER A 1 306 ? 8.541 14.382 4.613 1.00 86.19 306 SER A N 1
ATOM 2351 C CA . SER A 1 306 ? 8.181 14.493 6.035 1.00 86.19 306 SER A CA 1
ATOM 2352 C C . SER A 1 306 ? 7.698 13.177 6.653 1.00 86.19 306 SER A C 1
ATOM 2354 O O . SER A 1 306 ? 7.716 13.040 7.874 1.00 86.19 306 SER A O 1
ATOM 2356 N N . ASN A 1 307 ? 7.293 12.207 5.829 1.00 87.06 307 ASN A N 1
ATOM 2357 C CA . ASN A 1 307 ? 6.817 10.895 6.255 1.00 87.06 307 ASN A CA 1
ATOM 2358 C C . ASN A 1 307 ? 7.721 9.757 5.756 1.00 87.06 307 ASN A C 1
ATOM 2360 O O . ASN A 1 307 ? 7.251 8.650 5.520 1.00 87.06 307 ASN A O 1
ATOM 2364 N N . ALA A 1 308 ? 9.017 10.029 5.579 1.00 87.19 308 ALA A N 1
ATOM 2365 C CA . ALA A 1 308 ? 10.014 9.036 5.176 1.00 87.19 308 ALA A CA 1
ATOM 2366 C C . ALA A 1 308 ? 9.661 8.259 3.887 1.00 87.19 308 ALA A C 1
ATOM 2368 O O . ALA A 1 308 ? 10.009 7.092 3.749 1.00 87.19 308 ALA A O 1
ATOM 2369 N N . GLY A 1 309 ? 8.969 8.899 2.940 1.00 89.81 309 GLY A N 1
ATOM 2370 C CA . GLY A 1 309 ? 8.596 8.278 1.667 1.00 89.81 309 GLY A CA 1
ATOM 2371 C C . GLY A 1 309 ? 7.253 7.543 1.669 1.00 89.81 309 GLY A C 1
ATOM 2372 O O . GLY A 1 309 ? 6.851 7.067 0.609 1.00 89.81 309 GLY A O 1
ATOM 2373 N N . TRP A 1 310 ? 6.544 7.457 2.797 1.00 92.25 310 TRP A N 1
ATOM 2374 C CA . TRP A 1 310 ? 5.214 6.844 2.860 1.00 92.25 310 TRP A CA 1
ATOM 2375 C C . TRP A 1 310 ? 4.132 7.757 2.278 1.00 92.25 310 TRP A C 1
ATOM 2377 O O . TRP A 1 310 ? 4.067 8.949 2.596 1.00 92.25 310 TRP A O 1
ATOM 2387 N N . ALA A 1 311 ? 3.270 7.171 1.454 1.00 93.19 311 ALA A N 1
ATOM 2388 C CA . ALA A 1 311 ? 2.129 7.807 0.812 1.00 93.19 311 ALA A CA 1
ATOM 2389 C C . ALA A 1 311 ? 0.836 7.039 1.117 1.00 93.19 311 ALA A C 1
ATOM 2391 O O . ALA A 1 311 ? 0.850 5.811 1.193 1.00 93.19 311 ALA A O 1
ATOM 2392 N N . THR A 1 312 ? -0.288 7.747 1.225 1.00 92.62 312 THR A N 1
ATOM 2393 C CA . THR A 1 312 ? -1.610 7.117 1.346 1.00 92.62 312 THR A CA 1
ATOM 2394 C C . THR A 1 312 ? -2.157 6.861 -0.049 1.00 92.62 312 THR A C 1
ATOM 2396 O O . THR A 1 312 ? -2.334 7.805 -0.819 1.00 92.62 312 THR A O 1
ATOM 2399 N N . VAL A 1 313 ? -2.449 5.606 -0.373 1.00 92.88 313 VAL A N 1
ATOM 2400 C CA . VAL A 1 313 ? -3.046 5.206 -1.650 1.00 92.88 313 VAL A CA 1
ATOM 2401 C C . VAL A 1 313 ? -4.511 4.860 -1.425 1.00 92.88 313 VAL A C 1
ATOM 2403 O O . VAL A 1 313 ? -4.825 3.971 -0.636 1.00 92.88 313 VAL A O 1
ATOM 2406 N N . GLY A 1 314 ? -5.393 5.588 -2.110 1.00 92.94 314 GLY A N 1
ATOM 2407 C CA . GLY A 1 314 ? -6.841 5.420 -2.032 1.00 92.94 314 GLY A CA 1
ATOM 2408 C C . GLY A 1 314 ? -7.386 4.473 -3.100 1.00 92.94 314 GLY A C 1
ATOM 2409 O O . GLY A 1 314 ? -6.873 4.408 -4.222 1.00 92.94 314 GLY A O 1
ATOM 2410 N N . LEU A 1 315 ? -8.453 3.764 -2.749 1.00 92.50 315 LEU A N 1
ATOM 2411 C CA . LEU A 1 315 ? -9.212 2.849 -3.593 1.00 92.50 315 LEU A CA 1
ATOM 2412 C C . LEU A 1 315 ? -10.709 3.154 -3.458 1.00 92.50 315 LEU A C 1
ATOM 2414 O O . LEU A 1 315 ? -11.204 3.381 -2.352 1.00 92.50 315 LEU A O 1
ATOM 2418 N N . ASP A 1 316 ? -11.422 3.102 -4.583 1.00 92.19 316 ASP A N 1
ATOM 2419 C CA . ASP A 1 316 ? -12.880 3.216 -4.632 1.00 92.19 316 ASP A CA 1
ATOM 2420 C C . ASP A 1 316 ? -13.494 1.860 -4.994 1.00 92.19 316 ASP A C 1
ATOM 2422 O O . ASP A 1 316 ? -13.332 1.365 -6.111 1.00 92.19 316 ASP A O 1
ATOM 2426 N N . LEU A 1 317 ? -14.194 1.255 -4.037 1.00 91.06 317 LEU A N 1
ATOM 2427 C CA . LEU A 1 317 ? -14.863 -0.033 -4.186 1.00 91.06 317 LEU A CA 1
ATOM 2428 C C . LEU A 1 317 ? -16.364 0.110 -4.483 1.00 91.06 317 LEU A C 1
ATOM 2430 O O . LEU A 1 317 ? -17.089 -0.870 -4.359 1.00 91.06 317 LEU A O 1
ATOM 2434 N N . SER A 1 318 ? -16.859 1.301 -4.845 1.00 89.94 318 SER A N 1
ATOM 2435 C CA . SER A 1 318 ? -18.306 1.583 -4.975 1.00 89.94 318 SER A CA 1
ATOM 2436 C C . SER A 1 318 ? -19.016 0.691 -5.993 1.00 89.94 318 SER A C 1
ATOM 2438 O O . SER A 1 318 ? -20.210 0.434 -5.888 1.00 89.94 318 SER A O 1
ATOM 2440 N N . SER A 1 319 ? -18.274 0.174 -6.973 1.00 90.06 319 SER A N 1
ATOM 2441 C CA . SER A 1 319 ? -18.788 -0.775 -7.968 1.00 90.06 319 SER A CA 1
ATOM 2442 C C . SER A 1 319 ? -18.967 -2.205 -7.432 1.00 90.06 319 SER A C 1
ATOM 2444 O O . SER A 1 319 ? -19.439 -3.063 -8.175 1.00 90.06 319 SER A O 1
ATOM 2446 N N . TYR A 1 320 ? -18.575 -2.467 -6.182 1.00 87.50 320 TYR A N 1
ATOM 2447 C CA . TYR A 1 320 ? -18.569 -3.788 -5.543 1.00 87.50 320 TYR A CA 1
ATOM 2448 C C . TYR A 1 320 ? -19.384 -3.835 -4.239 1.00 87.50 320 TYR A C 1
ATOM 2450 O O . TYR A 1 320 ? -19.201 -4.768 -3.460 1.00 87.50 320 TYR A O 1
ATOM 2458 N N . GLU A 1 321 ? -20.232 -2.830 -4.000 1.00 80.81 321 GLU A N 1
ATOM 2459 C CA . GLU A 1 321 ? -21.232 -2.818 -2.916 1.00 80.81 321 GLU A CA 1
ATOM 2460 C C . GLU A 1 321 ? -22.345 -3.866 -3.102 1.00 80.81 321 GLU A C 1
ATOM 2462 O O . GLU A 1 321 ? -22.658 -4.226 -4.263 1.00 80.81 321 GLU A O 1
#

Radius of gyration: 44.5 Å; chains: 1; bounding box: 74×47×148 Å

Sequence (321 aa):
MTSESINRTKRTMAIVLTMLMLTMGLSQAASVSTYSNGQSQAIVELDDSSNYLDSTSGSILLPEGETVNAAAMVVGTQYLEYDNYDRYDAHSTGLGSYLWDPQYNGGFTLYSTSNDFSVQDETLALQSLGYNQDFESPVPFTVGPAVNGFQENNWERGMTESGFPIPKCGSGDWCYGTDFDSMNYRNEIGSYTYELTTDSIYVWGGKSQASFQSMHNLYYRNAPSSSFYYEDCAYVMVQSSTDGSSWGAFEFLPFDQSNTTGVSNGNGMYTRGTSVNQITTKCNKYSFPTGATMIGGTSNNSQTASNAGWATVGLDLSSYE

Foldseek 3Di:
DDPVVVVVVVVVVVVVVVVVVVVVPDDDDPDPPDDPVRDPDDDPDPPDPPPFADPPPRDGDDDPPDDDPDDDDDDDPDDDPDDDDDDDFLVVDPQRQQCQPCVRVVNPHDDPDCQQWPNRGRDTDGDDLADEDDVPDVFDKDKDDAFVNHVLQAKDKDFQDDPQLQPADLHDGIDIDGCSPDPDSPPPGDDDDIDIHGQDDDQDANHQKYKDKDWDAADWDDDPDRWIEFADFDFDWDWADPVSPDIDDTDGFAWDQVQKFLADDLAQKHFDDPDIRHHDCNPPPDDDDHRGITGTHGSPDPRCVVVSSMIMIMTGRNVRD

Secondary structure (DSSP, 8-state):
--THHHHHHHHHHHHHHHHHHHSSSS---------TTS-----------TTS--TTT---PPPTT---S--------------------TTTSTTGGGTT-TTTTTT-S--S-GGGB-TTSSS--B--SSEE--TTS---PEE-SPBTTBGGGSEEEEPPPTT-S--S-SSSS-EEEE-SS-S-TTTT--S----EEPPP-PPPTT--EEEEEE--B--EEEETTTEEEE---B-EEE---SSSSS----EEE-B-TTS-BS-EETBEEEEBSSSTTSB-TT--SS---TT-EEE-SBS-STTTGGGTT-EEEEEE-GGG-

pLDDT: mean 73.61, std 17.61, range [32.28, 95.94]